Protein AF-A0A1J3GP66-F1 (afdb_monomer)

Nearest PDB structures (foldseek):
  4u06-assembly1_A  TM=9.514E-01  e=1.243E-04  Leptospira interrogans serovar Copenhageni str. Fiocruz L1-130
  4tzh-assembly2_B  TM=9.433E-01  e=1.573E-04  Leptospira interrogans
  7yjw-assembly1_A  TM=9.493E-01  e=1.876E-04  Leptospira santarosai serovar Shermani str. LT 821
  8ben-assembly4_D  TM=9.087E-01  e=1.096E-03  Mus musculus
  7ax1-assembly1_A  TM=5.808E-01  e=5.739E-04  Homo sapiens

Organism: Noccaea caerulescens (NCBI:txid107243)

Structure (mmCIF, N/CA/C/O backbone):
data_AF-A0A1J3GP66-F1
#
_entry.id   AF-A0A1J3GP66-F1
#
loop_
_atom_site.group_PDB
_atom_site.id
_atom_site.type_symbol
_atom_site.label_atom_id
_atom_site.label_alt_id
_atom_site.label_comp_id
_atom_site.label_asym_id
_atom_site.label_entity_id
_atom_site.label_seq_id
_atom_site.pdbx_PDB_ins_code
_atom_site.Cartn_x
_atom_site.Cartn_y
_atom_site.Cartn_z
_atom_site.occupancy
_atom_site.B_iso_or_equiv
_atom_site.auth_seq_id
_atom_site.auth_comp_id
_atom_site.auth_asym_id
_atom_site.auth_atom_id
_atom_site.pdbx_PDB_model_num
ATOM 1 N N . VAL A 1 1 ? -45.991 -2.136 41.720 1.00 41.88 1 VAL A N 1
ATOM 2 C CA . VAL A 1 1 ? -44.640 -2.739 41.801 1.00 41.88 1 VAL A CA 1
ATOM 3 C C . VAL A 1 1 ? -44.023 -2.660 40.414 1.00 41.88 1 VAL A C 1
ATOM 5 O O . VAL A 1 1 ? -44.450 -3.392 39.534 1.00 41.88 1 VAL A O 1
ATOM 8 N N . LEU A 1 2 ? -43.129 -1.698 40.169 1.00 42.00 2 LEU A N 1
ATOM 9 C CA . LEU A 1 2 ? -42.415 -1.599 38.890 1.00 42.00 2 LEU A CA 1
ATOM 10 C C . LEU A 1 2 ? -41.445 -2.783 38.810 1.00 42.00 2 LEU A C 1
ATOM 12 O O . LEU A 1 2 ? -40.567 -2.907 39.663 1.00 42.00 2 LEU A O 1
ATOM 16 N N . ALA A 1 3 ? -41.645 -3.678 37.842 1.00 46.91 3 ALA A N 1
ATOM 17 C CA . ALA A 1 3 ? -40.785 -4.836 37.639 1.00 46.91 3 ALA A CA 1
ATOM 18 C C . ALA A 1 3 ? -39.347 -4.361 37.380 1.00 46.91 3 ALA A C 1
ATOM 20 O O . ALA A 1 3 ? -39.063 -3.739 36.354 1.00 46.91 3 ALA A O 1
ATOM 21 N N . ARG A 1 4 ? -38.440 -4.620 38.329 1.00 57.25 4 ARG A N 1
ATOM 22 C CA . ARG A 1 4 ? -37.008 -4.425 38.103 1.00 57.25 4 ARG A CA 1
ATOM 23 C C . ARG A 1 4 ? -36.586 -5.432 37.040 1.00 57.25 4 ARG A C 1
ATOM 25 O O . ARG A 1 4 ? -36.768 -6.632 37.210 1.00 57.25 4 ARG A O 1
ATOM 32 N N . LYS A 1 5 ? -36.077 -4.940 35.912 1.00 63.72 5 LYS A N 1
ATOM 33 C CA . LYS A 1 5 ? -35.391 -5.799 34.951 1.00 63.72 5 LYS A CA 1
ATOM 34 C C . LYS A 1 5 ? -34.017 -6.100 35.532 1.00 63.72 5 LYS A C 1
ATOM 36 O O . LYS A 1 5 ? -33.146 -5.241 35.506 1.00 63.72 5 LYS A O 1
ATOM 41 N N . ASP A 1 6 ? -33.813 -7.327 35.994 1.00 77.31 6 ASP A N 1
ATOM 42 C CA . ASP A 1 6 ? -32.517 -7.793 36.517 1.00 77.31 6 ASP A CA 1
ATOM 43 C C . ASP A 1 6 ? -31.443 -7.941 35.422 1.00 77.31 6 ASP A C 1
ATOM 45 O O . ASP A 1 6 ? -30.313 -8.373 35.678 1.00 77.31 6 ASP A O 1
ATOM 49 N N . ARG A 1 7 ? -31.808 -7.603 34.177 1.00 84.38 7 ARG A N 1
ATOM 50 C CA . ARG A 1 7 ? -30.969 -7.718 32.995 1.00 84.38 7 ARG A CA 1
ATOM 51 C C . ARG A 1 7 ? -31.297 -6.646 31.953 1.00 84.38 7 ARG A C 1
ATOM 53 O O . ARG A 1 7 ? -32.462 -6.454 31.602 1.00 84.38 7 ARG A O 1
ATOM 60 N N . LEU A 1 8 ? -30.263 -6.010 31.409 1.00 87.69 8 LEU A N 1
ATOM 61 C CA . LEU A 1 8 ? -30.332 -5.094 30.265 1.00 87.69 8 LEU A CA 1
ATOM 62 C C . LEU A 1 8 ? -29.425 -5.637 29.162 1.00 87.69 8 LEU A C 1
ATOM 64 O O . LEU A 1 8 ? -28.263 -5.919 29.430 1.00 87.69 8 LEU A O 1
ATOM 68 N N . SER A 1 9 ? -29.935 -5.791 27.942 1.00 90.44 9 SER A N 1
ATOM 69 C CA . SER A 1 9 ? -29.168 -6.350 26.823 1.00 90.44 9 SER A CA 1
ATOM 70 C C . SER A 1 9 ? -29.264 -5.450 25.597 1.00 90.44 9 SER A C 1
ATOM 72 O O . SER A 1 9 ? -30.360 -5.056 25.205 1.00 90.44 9 SER A O 1
ATOM 74 N N . TYR A 1 10 ? -28.121 -5.187 24.975 1.00 90.81 10 TYR A N 1
ATOM 75 C CA . TYR A 1 10 ? -27.965 -4.454 23.725 1.00 90.81 10 TYR A CA 1
ATOM 76 C C . TYR A 1 10 ? -27.397 -5.409 22.685 1.00 90.81 10 TYR A C 1
ATOM 78 O O . TYR A 1 10 ? -26.438 -6.129 22.957 1.00 90.81 10 TYR A O 1
ATOM 86 N N . THR A 1 11 ? -28.011 -5.459 21.509 1.00 93.00 11 THR A N 1
ATOM 87 C CA . THR A 1 11 ? -27.562 -6.310 20.406 1.00 93.00 11 THR A CA 1
ATOM 88 C C . THR A 1 11 ? -27.319 -5.441 19.187 1.00 93.00 11 THR A C 1
ATOM 90 O O . THR A 1 11 ? -28.239 -4.773 18.729 1.00 93.00 11 THR A O 1
ATOM 93 N N . LEU A 1 12 ? -26.094 -5.476 18.677 1.00 92.38 12 LEU A N 1
ATOM 94 C CA . LEU A 1 12 ? -25.656 -4.767 17.488 1.00 92.38 12 LEU A CA 1
ATOM 95 C C . LEU A 1 12 ? -25.190 -5.794 16.453 1.00 92.38 12 LEU A C 1
ATOM 97 O O . LEU A 1 12 ? -24.441 -6.721 16.782 1.00 92.38 12 LEU A O 1
ATOM 101 N N . SER A 1 13 ? -25.657 -5.646 15.219 1.00 92.38 13 SER A N 1
ATOM 102 C CA . SER A 1 13 ? -25.053 -6.314 14.064 1.00 92.38 13 SER A CA 1
ATOM 103 C C . SER A 1 13 ? -23.805 -5.532 13.661 1.00 92.38 13 SER A C 1
ATOM 105 O O . SER A 1 13 ? -23.818 -4.308 13.750 1.00 92.38 13 SER A O 1
ATOM 107 N N . LEU A 1 14 ? -22.742 -6.230 13.269 1.00 92.88 14 LEU A N 1
ATOM 108 C CA . LEU A 1 14 ? -21.514 -5.616 12.766 1.00 92.88 14 LEU A CA 1
ATOM 109 C C . LEU A 1 14 ? -21.442 -5.861 11.260 1.00 92.88 14 LEU A C 1
ATOM 111 O O . LEU A 1 14 ? -21.819 -6.941 10.802 1.00 92.88 14 LEU A O 1
ATOM 115 N N . ASP A 1 15 ? -20.984 -4.862 10.511 1.00 87.25 15 ASP A N 1
ATOM 116 C CA . ASP A 1 15 ? -21.026 -4.890 9.044 1.00 87.25 15 ASP A CA 1
ATOM 117 C C . ASP A 1 15 ? -20.086 -5.947 8.448 1.00 87.25 15 ASP A C 1
ATOM 119 O O . ASP A 1 15 ? -20.366 -6.513 7.392 1.00 87.25 15 ASP A O 1
ATOM 123 N N . VAL A 1 16 ? -18.998 -6.266 9.155 1.00 91.44 16 VAL A N 1
ATOM 124 C CA . VAL A 1 16 ? -17.990 -7.241 8.734 1.00 91.44 16 VAL A CA 1
ATOM 125 C C . VAL A 1 16 ? -17.624 -8.199 9.867 1.00 91.44 16 VAL A C 1
ATOM 127 O O . VAL A 1 16 ? -17.851 -7.949 11.051 1.00 91.44 16 VAL A O 1
ATOM 130 N N . LEU A 1 17 ? -17.086 -9.364 9.502 1.00 94.75 17 LEU A N 1
ATOM 131 C CA . LEU A 1 17 ? -16.471 -10.273 10.464 1.00 94.75 17 LEU A CA 1
ATOM 132 C C . LEU A 1 17 ? -15.064 -9.757 10.770 1.00 94.75 17 LEU A C 1
ATOM 134 O O . LEU A 1 17 ? -14.178 -9.874 9.929 1.00 94.75 17 LEU A O 1
ATOM 138 N N . GLY A 1 18 ? -14.853 -9.250 11.980 1.00 93.88 18 GLY A N 1
ATOM 139 C CA . GLY A 1 18 ? -13.603 -8.578 12.328 1.00 93.88 18 GLY A CA 1
ATOM 140 C C . GLY A 1 18 ? -13.233 -8.681 13.799 1.00 93.88 18 GLY A C 1
ATOM 141 O O . GLY A 1 18 ? -13.928 -9.302 14.615 1.00 93.88 18 GLY A O 1
ATOM 142 N N . ASP A 1 19 ? -12.101 -8.070 14.125 1.00 95.50 19 ASP A N 1
ATOM 143 C CA . ASP A 1 19 ? -11.695 -7.803 15.497 1.00 95.50 19 ASP A CA 1
ATOM 144 C C . ASP A 1 19 ? -12.220 -6.415 15.880 1.00 95.50 19 ASP A C 1
ATOM 146 O O . ASP A 1 19 ? -12.166 -5.492 15.080 1.00 95.50 19 ASP A O 1
ATOM 150 N N . TYR A 1 20 ? -12.755 -6.260 17.088 1.00 96.38 20 TYR A N 1
ATOM 151 C CA . TYR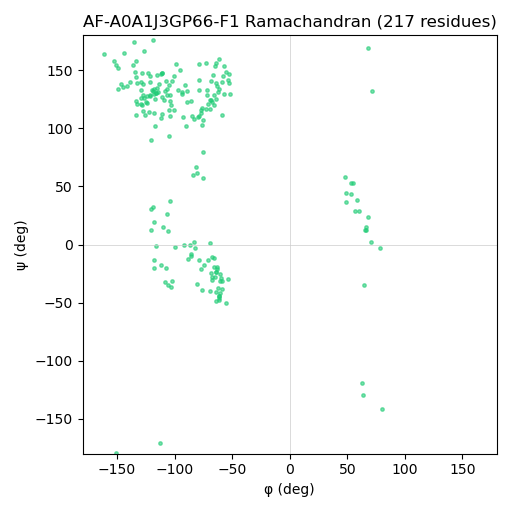 A 1 20 ? -13.424 -5.035 17.517 1.00 96.38 20 TYR A CA 1
ATOM 152 C C . TYR A 1 20 ? -12.949 -4.582 18.893 1.00 96.38 20 TYR A C 1
ATOM 154 O O . TYR A 1 20 ? -12.811 -5.394 19.816 1.00 96.38 20 TYR A O 1
ATOM 162 N N . TYR A 1 21 ? -12.754 -3.274 19.041 1.00 96.81 21 TYR A N 1
ATOM 163 C CA . TYR A 1 21 ? -12.512 -2.586 20.302 1.00 96.81 21 TYR A CA 1
ATOM 164 C C . TYR A 1 21 ? -13.790 -1.874 20.746 1.00 96.81 21 TYR A C 1
ATOM 166 O O . TYR A 1 21 ? -14.338 -1.040 20.032 1.00 96.81 21 TYR A O 1
ATOM 174 N N . ILE A 1 22 ? -14.297 -2.245 21.916 1.00 97.31 22 ILE A N 1
ATOM 175 C CA . ILE A 1 22 ? -15.585 -1.789 22.442 1.00 97.31 22 ILE A CA 1
ATOM 176 C C . ILE A 1 22 ? -15.318 -0.948 23.676 1.00 97.31 22 ILE A C 1
ATOM 178 O O . ILE A 1 22 ? -14.619 -1.422 24.570 1.00 97.31 22 ILE A O 1
ATOM 182 N N . ILE A 1 23 ? -15.918 0.236 23.763 1.00 97.75 23 ILE A N 1
ATOM 183 C CA . ILE A 1 23 ? -15.809 1.131 24.916 1.00 97.75 23 ILE A CA 1
ATOM 184 C C . ILE A 1 23 ? -17.208 1.457 25.433 1.00 97.75 23 ILE A C 1
ATOM 186 O O . ILE A 1 23 ? -18.085 1.880 24.683 1.00 97.75 23 ILE A O 1
ATOM 190 N N . LEU A 1 24 ? -17.417 1.250 26.728 1.00 96.62 24 LEU A N 1
ATOM 191 C CA . LEU A 1 24 ? -18.625 1.613 27.456 1.00 96.62 24 LEU A CA 1
ATOM 192 C C . LEU A 1 24 ? -18.300 2.747 28.418 1.00 96.62 24 LEU A C 1
ATOM 194 O O . LEU A 1 24 ? -17.403 2.607 29.250 1.00 96.62 24 LEU A O 1
ATOM 198 N N . TYR A 1 25 ? -19.064 3.828 28.332 1.00 95.88 25 TYR A N 1
ATOM 199 C CA . TYR A 1 25 ? -18.901 5.007 29.171 1.00 95.88 25 TYR A CA 1
ATOM 200 C C . TYR A 1 25 ? -20.014 5.068 30.210 1.00 95.88 25 TYR A C 1
ATOM 202 O O . TYR A 1 25 ? -21.194 4.910 29.881 1.00 95.88 25 TYR A O 1
ATOM 210 N N . PHE A 1 26 ? -19.638 5.340 31.454 1.00 93.94 26 PHE A N 1
ATOM 211 C CA . PHE A 1 26 ? -20.549 5.483 32.580 1.00 93.94 26 PHE A CA 1
ATOM 212 C C . PHE A 1 26 ? -20.252 6.784 33.319 1.00 93.94 26 PHE A C 1
ATOM 214 O O . PHE A 1 26 ? -19.095 7.139 33.532 1.00 93.94 26 PHE A O 1
ATOM 221 N N . ALA A 1 27 ? -21.298 7.481 33.744 1.00 89.94 27 ALA A N 1
ATOM 222 C CA . ALA A 1 27 ? -21.198 8.636 34.620 1.00 89.94 27 ALA A CA 1
ATOM 223 C C . ALA A 1 27 ? -22.100 8.432 35.839 1.00 89.94 27 ALA A C 1
ATOM 225 O O . ALA A 1 27 ? -23.303 8.185 35.714 1.00 89.94 27 ALA A O 1
ATOM 226 N N . GLY A 1 28 ? -21.528 8.560 37.032 1.00 83.62 28 GLY A N 1
ATOM 227 C CA . GLY A 1 28 ? -22.225 8.456 38.307 1.00 83.62 28 GLY A CA 1
ATOM 228 C C . GLY A 1 28 ? -23.052 9.691 38.637 1.00 83.62 28 GLY A C 1
ATOM 229 O O . GLY A 1 28 ? -22.853 10.313 39.671 1.00 83.62 28 GLY A O 1
ATOM 230 N N . ILE A 1 29 ? -23.985 10.070 37.769 1.00 78.06 29 ILE A N 1
ATOM 231 C CA . ILE A 1 29 ? -24.845 11.249 37.974 1.00 78.06 29 ILE A CA 1
ATOM 232 C C . ILE A 1 29 ? -26.051 10.971 38.883 1.00 78.06 29 ILE A C 1
ATOM 234 O O . ILE A 1 29 ? -26.840 11.867 39.174 1.00 78.06 29 ILE A O 1
ATOM 238 N N . LEU A 1 30 ? -26.217 9.721 39.318 1.00 73.25 30 LEU A N 1
ATOM 239 C CA . LEU A 1 30 ? -27.288 9.294 40.210 1.00 73.25 30 LEU A CA 1
ATOM 240 C C . LEU A 1 30 ? -26.811 9.291 41.664 1.00 73.25 30 LEU A C 1
ATOM 242 O O . LEU A 1 30 ? -25.657 8.998 41.961 1.00 73.25 30 LEU A O 1
ATOM 246 N N . SER A 1 31 ? -27.739 9.538 42.587 1.00 78.62 31 SER A N 1
ATOM 247 C CA . SER A 1 31 ? -27.498 9.470 44.036 1.00 78.62 31 SER A CA 1
ATOM 248 C C . SER A 1 31 ? -27.223 8.054 44.559 1.00 78.62 31 SER A C 1
ATOM 250 O O . SER A 1 31 ? -26.835 7.884 45.712 1.00 78.62 31 SER A O 1
ATOM 252 N N . LEU A 1 32 ? -27.443 7.034 43.729 1.00 84.19 32 LEU A N 1
ATOM 253 C CA . LEU A 1 32 ? -27.223 5.627 44.040 1.00 84.19 32 LEU A CA 1
ATOM 254 C C . LEU A 1 32 ? -26.195 5.071 43.064 1.00 84.19 32 LEU A C 1
ATOM 256 O O . LEU A 1 32 ? -26.365 5.257 41.863 1.00 84.19 32 LEU A O 1
ATOM 260 N N . SER A 1 33 ? -25.195 4.351 43.572 1.00 86.50 33 SER A N 1
ATOM 261 C CA . SER A 1 33 ? -24.147 3.721 42.763 1.00 86.50 33 SER A CA 1
ATOM 262 C C . SER A 1 33 ? -24.655 2.425 42.111 1.00 86.50 33 SER A C 1
ATOM 264 O O . SER A 1 33 ? -24.885 1.442 42.829 1.00 86.50 33 SER A O 1
ATOM 266 N N . PRO A 1 34 ? -24.841 2.380 40.777 1.00 90.44 34 PRO A N 1
ATOM 267 C CA . PRO A 1 34 ? -25.163 1.153 40.057 1.00 90.44 34 PRO A CA 1
ATOM 268 C C . PRO A 1 34 ? -24.048 0.128 40.208 1.00 90.44 34 PRO A C 1
ATOM 270 O O . PRO A 1 34 ? -22.884 0.462 40.009 1.00 90.44 34 PRO A O 1
ATOM 273 N N . CYS A 1 35 ? -24.408 -1.118 40.508 1.00 91.94 35 CYS A N 1
ATOM 274 C CA . CYS A 1 35 ? -23.487 -2.247 40.563 1.00 91.94 35 CYS A CA 1
ATOM 275 C C . CYS A 1 35 ? -24.010 -3.399 39.695 1.00 91.94 35 CYS A C 1
ATOM 277 O O . CYS A 1 35 ? -25.182 -3.764 39.789 1.00 91.94 35 CYS A O 1
ATOM 279 N N . PHE A 1 36 ? -23.182 -3.932 38.799 1.00 94.00 36 PHE A N 1
ATOM 280 C CA . PHE A 1 36 ? -23.606 -4.904 37.791 1.00 94.00 36 PHE A CA 1
ATOM 281 C C . PHE A 1 36 ? -22.424 -5.680 37.196 1.00 94.00 36 PHE A C 1
ATOM 283 O O . PHE A 1 36 ? -21.265 -5.292 37.283 1.00 94.00 36 PHE A O 1
ATOM 290 N N . SER A 1 37 ? -22.731 -6.788 36.533 1.00 95.06 37 SER A N 1
ATOM 291 C CA . SER A 1 37 ? -21.790 -7.556 35.712 1.00 95.06 37 SER A CA 1
ATOM 292 C C . SER A 1 37 ? -21.991 -7.245 34.232 1.00 95.06 37 SER A C 1
ATOM 294 O O . SER A 1 37 ? -23.123 -7.043 33.794 1.00 95.06 37 SER A O 1
ATOM 296 N N . VAL A 1 38 ? -20.907 -7.239 33.457 1.00 96.44 38 VAL A N 1
ATOM 297 C CA . VAL A 1 38 ? -20.919 -7.053 32.002 1.00 96.44 38 VAL A CA 1
ATOM 298 C C . VAL A 1 38 ? -20.566 -8.371 31.332 1.00 96.44 38 VAL A C 1
ATOM 300 O O . VAL A 1 38 ? -19.515 -8.963 31.580 1.00 96.44 38 VAL A O 1
ATOM 303 N N . THR A 1 39 ? -21.448 -8.822 30.453 1.00 96.38 39 THR A N 1
ATOM 304 C CA . THR A 1 39 ? -21.275 -10.009 29.618 1.00 96.38 39 THR A CA 1
ATOM 305 C C . THR A 1 39 ? -21.244 -9.576 28.160 1.00 96.38 39 THR A C 1
ATOM 307 O O . THR A 1 39 ? -22.138 -8.859 27.722 1.00 96.38 39 THR A O 1
ATOM 310 N N . ILE A 1 40 ? -20.249 -10.028 27.398 1.00 96.38 40 ILE A N 1
ATOM 311 C CA . ILE A 1 40 ? -20.154 -9.797 25.952 1.00 96.38 40 ILE A CA 1
ATOM 312 C C . ILE A 1 40 ? -20.219 -11.143 25.238 1.00 96.38 40 ILE A C 1
ATOM 314 O O . ILE A 1 40 ? -19.439 -12.046 25.545 1.00 96.38 40 ILE A O 1
ATOM 318 N N . ASN A 1 41 ? -21.160 -11.287 24.303 1.00 95.25 41 ASN A N 1
ATOM 319 C CA . ASN A 1 41 ? -21.406 -12.512 23.534 1.00 95.25 41 ASN A CA 1
ATOM 320 C C . ASN A 1 41 ? -21.507 -13.763 24.429 1.00 95.25 41 ASN A C 1
ATOM 322 O O . ASN A 1 41 ? -20.907 -14.800 24.161 1.00 95.25 41 ASN A O 1
ATOM 326 N N . GLY A 1 42 ? -22.243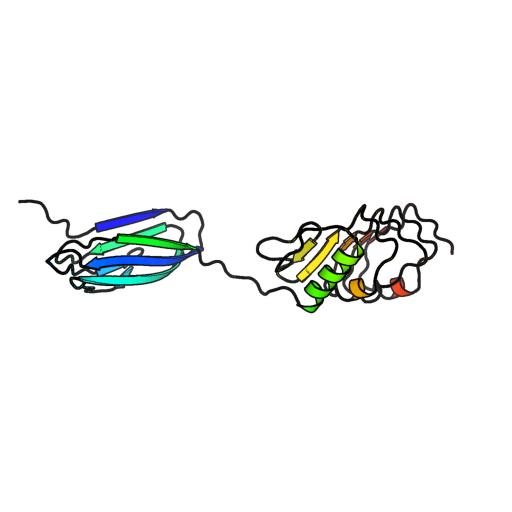 -13.636 25.539 1.00 92.50 42 GLY A N 1
ATOM 327 C CA . GLY A 1 42 ? -22.473 -14.719 26.503 1.00 92.50 42 GLY A CA 1
ATOM 328 C C . GLY A 1 42 ? -21.315 -14.997 27.469 1.00 92.50 42 GLY A C 1
ATOM 329 O O . GLY A 1 42 ? -21.476 -15.816 28.369 1.00 92.50 42 GLY A O 1
ATOM 330 N N . LYS A 1 43 ? -20.172 -14.310 27.340 1.00 94.69 43 LYS A N 1
ATOM 331 C CA . LYS A 1 43 ? -19.018 -14.458 28.241 1.00 94.69 43 LYS A CA 1
ATOM 332 C C . LYS A 1 43 ? -18.926 -13.285 29.206 1.00 94.69 43 LYS A C 1
ATOM 334 O O . LYS A 1 43 ? -18.933 -12.134 28.773 1.00 94.69 43 LYS A O 1
ATOM 339 N N . VAL A 1 44 ? -18.811 -13.568 30.502 1.00 95.12 44 VAL A N 1
ATOM 340 C CA . VAL A 1 44 ? -18.587 -12.531 31.519 1.00 95.12 44 VAL A CA 1
ATOM 341 C C . VAL A 1 44 ? -17.232 -11.878 31.256 1.00 95.12 44 VAL A C 1
ATOM 343 O O . VAL A 1 44 ? -16.220 -12.567 31.143 1.00 95.12 44 VAL A O 1
ATOM 346 N N . LYS A 1 45 ? -17.227 -10.554 31.115 1.00 96.31 45 LYS A N 1
ATOM 347 C CA . LYS A 1 45 ? -16.020 -9.746 30.903 1.00 96.31 45 LYS A CA 1
ATOM 348 C C . LYS A 1 45 ? -15.661 -8.921 32.125 1.00 96.31 45 LYS A C 1
ATOM 350 O O . LYS A 1 45 ? -14.485 -8.715 32.380 1.00 96.31 45 LYS A O 1
ATOM 355 N N . GLN A 1 46 ? -16.669 -8.497 32.880 1.00 95.75 46 GLN A N 1
ATOM 356 C CA . GLN A 1 46 ? -16.498 -7.769 34.125 1.00 95.75 46 GLN A CA 1
ATOM 357 C C . GLN A 1 46 ? -17.547 -8.244 35.131 1.00 95.75 46 GLN A C 1
ATOM 359 O O . GLN A 1 46 ? -18.721 -8.394 34.786 1.00 95.75 46 GLN A O 1
ATOM 364 N N . SER A 1 47 ? -17.130 -8.458 36.375 1.00 94.69 47 SER A N 1
ATOM 365 C CA . SER A 1 47 ? -18.020 -8.815 37.485 1.00 94.69 47 SER A CA 1
ATOM 366 C C . SER A 1 47 ? -18.084 -7.666 38.486 1.00 94.69 47 SER A C 1
ATOM 368 O O . SER A 1 47 ? -17.094 -6.956 38.647 1.00 94.69 47 SER A O 1
ATOM 370 N N . ASP A 1 48 ? -19.246 -7.495 39.123 1.00 91.88 48 ASP A N 1
ATOM 371 C CA . ASP A 1 48 ? -19.470 -6.600 40.270 1.00 91.88 48 ASP A CA 1
ATOM 372 C C . ASP A 1 48 ? -18.928 -5.167 40.088 1.00 91.88 48 ASP A C 1
ATOM 374 O O . ASP A 1 48 ? -18.439 -4.524 41.017 1.00 91.88 48 ASP A O 1
ATOM 378 N N . TYR A 1 49 ? -19.024 -4.649 38.863 1.00 94.56 49 TYR A N 1
ATOM 379 C CA . TYR A 1 49 ? -18.590 -3.305 38.519 1.00 94.56 49 TYR A CA 1
ATOM 380 C C . TYR A 1 49 ? -19.532 -2.278 39.116 1.00 94.56 49 TYR A C 1
ATOM 382 O O . TYR A 1 49 ? -20.741 -2.369 38.913 1.00 94.56 49 TYR A O 1
ATOM 390 N N . THR A 1 50 ? -18.972 -1.302 39.824 1.00 93.44 50 THR A N 1
ATOM 391 C CA . THR A 1 50 ? -19.732 -0.248 40.490 1.00 93.44 50 THR A CA 1
ATOM 392 C C . THR A 1 50 ? -19.359 1.101 39.900 1.00 93.44 50 THR A C 1
ATOM 394 O O . THR A 1 50 ? -18.179 1.426 39.808 1.00 93.44 50 THR A O 1
ATOM 397 N N . VAL A 1 51 ? -20.361 1.889 39.517 1.00 92.12 51 VAL A N 1
ATOM 398 C CA . VAL A 1 51 ? -20.161 3.268 39.060 1.00 92.12 51 VAL A CA 1
ATOM 399 C C . VAL A 1 51 ? -20.321 4.188 40.266 1.00 92.12 51 VAL A C 1
ATOM 401 O O . VAL A 1 51 ? -21.421 4.315 40.809 1.00 92.12 51 VAL A O 1
ATOM 404 N N . THR A 1 52 ? -19.220 4.788 40.717 1.00 89.00 52 THR A N 1
ATOM 405 C CA . THR A 1 52 ? -19.200 5.722 41.850 1.00 89.00 52 THR A CA 1
ATOM 406 C C . THR A 1 52 ? -19.925 7.015 41.496 1.00 89.00 52 THR A C 1
ATOM 408 O O . THR A 1 52 ? -19.787 7.526 40.386 1.00 89.00 52 THR A O 1
ATOM 411 N N . SER A 1 53 ? -20.676 7.575 42.445 1.00 84.81 53 SER A N 1
ATOM 412 C CA . SER A 1 53 ? -21.298 8.892 42.291 1.00 84.81 53 SER A CA 1
ATOM 413 C C . SER A 1 53 ? -20.253 9.979 42.029 1.00 84.81 53 SER A C 1
ATOM 415 O O . SER A 1 53 ? -19.216 9.999 42.687 1.00 84.81 53 SER A O 1
ATOM 417 N N . SER A 1 54 ? -20.569 10.913 41.135 1.00 85.06 54 SER A N 1
ATOM 418 C CA . SER A 1 54 ? -19.712 12.030 40.719 1.00 85.06 54 SER A CA 1
ATOM 419 C C . SER A 1 54 ? -18.428 11.632 39.981 1.00 85.06 54 SER A C 1
ATOM 421 O O . SER A 1 54 ? -17.573 12.486 39.763 1.00 85.06 54 SER A O 1
ATOM 423 N N . GLU A 1 55 ? -18.299 10.375 39.549 1.00 88.62 55 GLU A N 1
ATOM 424 C CA . GLU A 1 55 ? -17.183 9.908 38.722 1.00 88.62 55 GLU A CA 1
ATOM 425 C C . GLU A 1 55 ? -17.646 9.559 37.305 1.00 88.62 55 GLU A C 1
ATOM 427 O O . GLU A 1 55 ? -18.767 9.090 37.090 1.00 88.62 55 GLU A O 1
ATOM 432 N N . ALA A 1 56 ? -16.759 9.770 36.335 1.00 91.38 56 ALA A N 1
ATOM 433 C CA . ALA A 1 56 ? -16.895 9.240 34.987 1.00 91.38 56 ALA A CA 1
ATOM 434 C C . ALA A 1 56 ? -15.888 8.104 34.812 1.00 91.38 56 ALA A C 1
ATOM 436 O O . ALA A 1 56 ? -14.703 8.258 35.107 1.00 91.38 56 ALA A O 1
ATOM 437 N N . THR A 1 57 ? -16.363 6.958 34.349 1.00 93.44 57 THR A N 1
ATOM 438 C CA . THR A 1 57 ? -15.572 5.738 34.235 1.00 93.44 57 THR A CA 1
ATOM 439 C C . THR A 1 57 ? -15.836 5.055 32.903 1.00 93.44 57 THR A C 1
ATOM 441 O O . THR A 1 57 ? -16.885 5.227 32.275 1.00 93.44 57 THR A O 1
ATOM 444 N N . THR A 1 58 ? -14.858 4.278 32.449 1.00 95.19 58 THR A N 1
ATOM 445 C CA . THR A 1 58 ? -14.946 3.538 31.193 1.00 95.19 58 THR A CA 1
ATOM 446 C C . THR A 1 58 ? -14.607 2.072 31.403 1.00 95.19 58 THR A C 1
ATOM 448 O O . THR A 1 58 ? -13.794 1.707 32.254 1.00 95.19 58 THR A O 1
ATOM 451 N N . LEU A 1 59 ? -15.247 1.217 30.614 1.00 96.69 59 LEU A N 1
ATOM 452 C CA . LEU A 1 59 ? -14.869 -0.180 30.450 1.00 96.69 59 LEU A CA 1
ATOM 453 C C . LEU A 1 59 ? -14.574 -0.422 28.980 1.00 96.69 59 LEU A C 1
ATOM 455 O O . LEU A 1 59 ? -15.409 -0.117 28.132 1.00 96.69 59 LEU A O 1
ATOM 459 N N . TYR A 1 60 ? -13.417 -1.002 28.687 1.00 96.94 60 TYR A N 1
ATOM 460 C CA . TYR A 1 60 ? -13.025 -1.327 27.324 1.00 96.94 60 TYR A CA 1
ATOM 461 C C . TYR A 1 60 ? -12.746 -2.818 27.158 1.00 96.94 60 TYR A C 1
ATOM 463 O O . TYR A 1 60 ? -12.238 -3.486 28.060 1.00 96.94 60 TYR A O 1
ATOM 471 N N . PHE A 1 61 ? -13.088 -3.355 25.989 1.00 96.56 61 PHE A N 1
ATOM 472 C CA . PHE A 1 61 ? -12.962 -4.775 25.688 1.00 96.56 61 PHE A CA 1
ATOM 473 C C . PHE A 1 61 ? -12.584 -5.002 24.229 1.00 96.56 61 PHE A C 1
ATOM 475 O O . PHE A 1 61 ? -13.234 -4.480 23.329 1.00 96.56 61 PHE A O 1
ATOM 482 N N . THR A 1 62 ? -11.628 -5.896 23.989 1.00 96.50 62 THR A N 1
ATOM 483 C CA . THR A 1 62 ? -11.350 -6.415 22.644 1.00 96.50 62 THR A CA 1
ATOM 484 C C . THR A 1 62 ? -12.116 -7.719 22.417 1.00 96.50 62 THR A C 1
ATOM 486 O O . THR A 1 62 ? -12.057 -8.638 23.246 1.00 96.50 62 THR A O 1
ATOM 489 N N . GLN A 1 63 ? -12.849 -7.827 21.309 1.00 95.56 63 GLN A N 1
ATOM 490 C CA . GLN A 1 63 ? -13.409 -9.087 20.810 1.00 95.56 63 GLN A CA 1
ATOM 491 C C . GLN A 1 63 ? -12.781 -9.437 19.473 1.00 95.56 63 GLN A C 1
ATOM 493 O O . GLN A 1 63 ? -12.678 -8.586 18.604 1.00 95.56 63 GLN A O 1
ATOM 498 N N . LYS A 1 64 ? -12.388 -10.698 19.310 1.00 94.75 64 LYS A N 1
ATOM 499 C CA . LYS A 1 64 ? -11.796 -11.179 18.064 1.00 94.75 64 LYS A CA 1
ATOM 500 C C . LYS A 1 64 ? -12.807 -11.965 17.251 1.00 94.75 64 LYS A C 1
ATOM 502 O O . LYS A 1 64 ? -13.545 -12.762 17.838 1.00 94.75 64 LYS A O 1
ATOM 507 N N . ARG A 1 65 ? -12.782 -11.789 15.931 1.00 94.94 65 ARG A N 1
ATOM 508 C CA . ARG A 1 65 ? -13.592 -12.523 14.948 1.00 94.94 65 ARG A CA 1
ATOM 509 C C . ARG A 1 65 ? -15.072 -12.599 15.324 1.00 94.94 65 ARG A C 1
ATOM 511 O O . ARG A 1 65 ? -15.630 -13.688 15.469 1.00 94.94 65 ARG A O 1
ATOM 518 N N . ILE A 1 66 ? -15.708 -11.445 15.499 1.00 95.62 66 ILE A N 1
ATOM 519 C CA . ILE A 1 66 ? -17.152 -11.348 15.742 1.00 95.62 66 ILE A CA 1
ATOM 520 C C . ILE A 1 66 ? -17.843 -10.622 14.584 1.00 95.62 66 ILE A C 1
ATOM 522 O O . ILE A 1 66 ? -17.275 -9.715 13.996 1.00 95.62 66 ILE A O 1
ATOM 526 N N . SER A 1 67 ? -19.073 -11.025 14.268 1.00 94.88 67 SER A N 1
ATOM 527 C CA . SER A 1 67 ? -19.976 -10.338 13.321 1.00 94.88 67 SER A CA 1
ATOM 528 C C . SER A 1 67 ? -21.243 -9.806 14.005 1.00 94.88 67 SER A C 1
ATOM 530 O O . SER A 1 67 ? -22.125 -9.205 13.397 1.00 94.88 67 SER A O 1
ATOM 532 N N . LYS A 1 68 ? -21.361 -10.061 15.310 1.00 95.88 68 LYS A N 1
ATOM 533 C CA . LYS A 1 68 ? -22.469 -9.626 16.150 1.00 95.88 68 LYS A CA 1
ATOM 534 C C . LYS A 1 68 ? -21.949 -9.332 17.544 1.00 95.88 68 LYS A C 1
ATOM 536 O O . LYS A 1 68 ? -21.155 -10.099 18.099 1.00 95.88 68 LYS A O 1
ATOM 541 N N . LEU A 1 69 ? -22.438 -8.245 18.119 1.00 96.62 69 LEU A N 1
ATOM 542 C CA . LEU A 1 69 ? -22.092 -7.795 19.453 1.00 96.62 69 LEU A CA 1
ATOM 543 C C . LEU A 1 69 ? -23.339 -7.798 20.338 1.00 96.62 69 LEU A C 1
ATOM 545 O O . LEU A 1 69 ? -24.269 -7.026 20.135 1.00 96.62 69 LEU A O 1
ATOM 549 N N . ASN A 1 70 ? -23.363 -8.677 21.335 1.00 96.62 70 ASN A N 1
ATOM 550 C CA . ASN A 1 70 ? -24.370 -8.702 22.389 1.00 96.62 70 ASN A CA 1
ATOM 551 C C . ASN A 1 70 ? -23.719 -8.303 23.713 1.00 96.62 70 ASN A C 1
ATOM 553 O O . ASN A 1 70 ? -22.909 -9.058 24.252 1.00 96.62 70 ASN A O 1
ATOM 557 N N . ILE A 1 71 ? -24.093 -7.138 24.233 1.00 96.06 71 ILE A N 1
ATOM 558 C CA . ILE A 1 71 ? -23.669 -6.635 25.539 1.00 96.06 71 ILE A CA 1
ATOM 559 C C . ILE A 1 71 ? -24.830 -6.817 26.502 1.00 96.06 71 ILE A C 1
ATOM 561 O O . ILE A 1 71 ? -25.924 -6.312 26.270 1.00 96.06 71 ILE A O 1
ATOM 565 N N . THR A 1 72 ? -24.602 -7.528 27.598 1.00 95.06 72 THR A N 1
ATOM 566 C CA . THR A 1 72 ? -25.607 -7.762 28.629 1.00 95.06 72 THR A CA 1
ATOM 567 C C . THR A 1 72 ? -25.089 -7.319 29.989 1.00 95.06 72 THR A C 1
ATOM 569 O O . THR A 1 72 ? -24.078 -7.827 30.472 1.00 95.06 72 THR A O 1
ATOM 572 N N . PHE A 1 73 ? -25.826 -6.413 30.623 1.00 94.31 73 PHE A N 1
ATOM 573 C CA . PHE A 1 73 ? -25.683 -6.049 32.024 1.00 94.31 73 PHE A CA 1
ATOM 574 C C . PHE A 1 73 ? -26.575 -6.965 32.861 1.00 94.31 73 PHE A C 1
ATOM 576 O O . PHE A 1 73 ? -27.780 -7.043 32.619 1.00 94.31 73 PHE A O 1
ATOM 583 N N . GLY A 1 74 ? -25.994 -7.686 33.815 1.00 92.00 74 GLY A N 1
ATOM 584 C CA . GLY A 1 74 ? -26.704 -8.624 34.694 1.00 92.00 74 GLY A CA 1
ATOM 585 C C . GLY A 1 74 ? -26.278 -8.477 36.150 1.00 92.00 74 GLY A C 1
ATOM 586 O O . GLY A 1 74 ? -25.341 -7.738 36.441 1.00 92.00 74 GLY A O 1
ATOM 587 N N . LYS A 1 75 ? -26.937 -9.193 37.072 1.00 90.00 75 LYS A N 1
ATOM 588 C CA . LYS A 1 75 ? -26.712 -9.057 38.530 1.00 90.00 75 LYS A CA 1
ATOM 589 C C . LYS A 1 75 ? -26.838 -7.596 38.995 1.00 90.00 75 LYS A C 1
ATOM 591 O O . LYS A 1 75 ? -26.000 -7.087 39.730 1.00 90.00 75 LYS A O 1
ATOM 596 N N . ILE A 1 76 ? -27.863 -6.909 38.495 1.00 89.00 76 ILE A N 1
ATOM 597 C CA . ILE A 1 76 ? -28.010 -5.462 38.638 1.00 89.00 76 ILE A CA 1
ATOM 598 C C . ILE A 1 76 ? -28.500 -5.101 40.050 1.00 89.00 76 ILE A C 1
ATOM 600 O O . ILE A 1 76 ? -29.636 -5.385 40.427 1.00 89.00 76 ILE A O 1
ATOM 604 N N . LYS A 1 77 ? -27.665 -4.389 40.807 1.00 87.19 77 LYS A N 1
ATOM 605 C CA . LYS A 1 77 ? -28.011 -3.646 42.020 1.00 87.19 77 LYS A CA 1
ATOM 606 C C . LYS A 1 77 ? -28.028 -2.158 41.647 1.00 87.19 77 LYS A C 1
ATOM 608 O O . LYS A 1 77 ? -26.999 -1.497 41.666 1.00 87.19 77 LYS A O 1
ATOM 613 N N . PHE A 1 78 ? -29.219 -1.673 41.289 1.00 85.88 78 PHE A N 1
ATOM 614 C CA . PHE A 1 78 ? -29.507 -0.392 40.611 1.00 85.88 78 PHE A CA 1
ATOM 615 C C . PHE A 1 78 ? -29.078 -0.353 39.141 1.00 85.88 78 PHE A C 1
ATOM 617 O O . PHE A 1 78 ? -27.975 -0.757 38.786 1.00 85.88 78 PHE A O 1
ATOM 624 N N . ASN A 1 79 ? -29.984 0.117 38.280 1.00 84.81 79 ASN A N 1
ATOM 625 C CA . ASN A 1 79 ? -29.787 0.077 36.834 1.00 84.81 79 ASN A CA 1
ATOM 626 C C . ASN A 1 79 ? -28.618 0.977 36.415 1.00 84.81 79 ASN A C 1
ATOM 628 O O . ASN A 1 79 ? -28.628 2.160 36.766 1.00 84.81 79 ASN A O 1
ATOM 632 N N . PRO A 1 80 ? -27.655 0.459 35.635 1.00 86.69 80 PRO A N 1
ATOM 633 C CA . PRO A 1 80 ? -26.637 1.305 35.040 1.00 86.69 80 PRO A CA 1
ATOM 634 C C . PRO A 1 80 ? -27.224 2.251 34.001 1.00 86.69 80 PRO A C 1
ATOM 636 O O . PRO A 1 80 ? -28.128 1.881 33.249 1.00 86.69 80 PRO A O 1
ATOM 639 N N . GLN A 1 81 ? -26.643 3.445 33.919 1.00 87.62 81 GLN A N 1
ATOM 640 C CA . GLN A 1 81 ? -26.790 4.326 32.768 1.00 87.62 81 GLN A CA 1
ATOM 641 C C . GLN A 1 81 ? -25.537 4.196 31.910 1.00 87.62 81 GLN A C 1
ATOM 643 O O . GLN A 1 81 ? -24.442 4.508 32.366 1.00 87.62 81 GLN A O 1
ATOM 648 N N . VAL A 1 82 ? -25.704 3.686 30.691 1.00 90.38 82 VAL A N 1
ATOM 649 C CA . VAL A 1 82 ? -24.647 3.707 29.678 1.00 90.38 82 VAL A CA 1
ATOM 650 C C . VAL A 1 82 ? -24.736 5.063 28.994 1.00 90.38 82 VAL A C 1
ATOM 652 O O . VAL A 1 82 ? -25.718 5.338 28.309 1.00 90.38 82 VAL A O 1
ATOM 655 N N . ASN A 1 83 ? -23.746 5.918 29.219 1.00 91.56 83 ASN A N 1
ATOM 656 C CA . ASN A 1 83 ? -23.715 7.274 28.677 1.00 91.56 83 ASN A CA 1
ATOM 657 C C . ASN A 1 83 ? -23.338 7.276 27.196 1.00 91.56 83 ASN A C 1
ATOM 659 O O . ASN A 1 83 ? -23.909 8.035 26.420 1.00 91.56 83 ASN A O 1
ATOM 663 N N . ALA A 1 84 ? -22.400 6.411 26.813 1.00 94.06 84 ALA A N 1
ATOM 664 C CA . ALA A 1 84 ? -22.004 6.192 25.432 1.00 94.06 84 ALA A CA 1
ATOM 665 C C . ALA A 1 84 ? -21.498 4.757 25.241 1.00 94.06 84 ALA A C 1
ATOM 667 O O . ALA A 1 84 ? -21.036 4.103 26.183 1.00 94.06 84 ALA A O 1
ATOM 668 N N . LEU A 1 85 ? -21.603 4.281 24.004 1.00 94.88 85 LEU A N 1
ATOM 669 C CA . LEU A 1 85 ? -21.045 3.022 23.530 1.00 94.88 85 LEU A CA 1
ATOM 670 C C . LEU A 1 85 ? -20.331 3.316 22.214 1.00 94.88 85 LEU A C 1
ATOM 672 O O . LEU A 1 85 ? -20.969 3.753 21.260 1.00 94.88 85 LEU A O 1
ATOM 676 N N . GLU A 1 86 ? -19.035 3.039 22.168 1.00 96.69 86 GLU A N 1
ATOM 677 C CA . GLU A 1 86 ? -18.229 3.119 20.952 1.00 96.69 86 GLU A CA 1
ATOM 678 C C . GLU A 1 86 ? -17.762 1.717 20.562 1.00 96.69 86 GLU A C 1
ATOM 680 O O . GLU A 1 86 ? -17.390 0.908 21.417 1.00 96.69 86 GLU A O 1
ATOM 685 N N . VAL A 1 87 ? -17.818 1.414 19.267 1.00 95.81 87 VAL A N 1
ATOM 686 C CA . VAL A 1 87 ? -17.401 0.127 18.707 1.00 95.81 87 VAL A CA 1
ATOM 687 C C . VAL A 1 87 ? -16.541 0.417 17.487 1.00 95.81 87 VAL A C 1
ATOM 689 O O . VAL A 1 87 ? -17.042 0.910 16.482 1.00 95.81 87 VAL A O 1
ATOM 692 N N . TYR A 1 88 ? -15.254 0.110 17.592 1.00 94.56 88 TYR A N 1
ATOM 693 C CA . TYR A 1 88 ? -14.271 0.312 16.535 1.00 94.56 88 TYR A CA 1
ATOM 694 C C . TYR A 1 88 ? -13.860 -1.031 15.955 1.00 94.56 88 TYR A C 1
ATOM 696 O O . TYR A 1 88 ? -13.541 -1.951 16.708 1.00 94.56 88 TYR A O 1
ATOM 704 N N . GLU A 1 89 ? -13.844 -1.148 14.633 1.00 94.06 89 GLU A N 1
ATOM 705 C CA . GLU A 1 89 ? -13.162 -2.254 13.968 1.00 94.06 89 GLU A CA 1
ATOM 706 C C . GLU A 1 89 ? -11.644 -2.058 14.079 1.00 94.06 89 GLU A C 1
ATOM 708 O O . GLU A 1 89 ? -11.121 -0.970 13.847 1.00 94.06 89 GLU A O 1
ATOM 713 N N . ILE A 1 90 ? -10.932 -3.113 14.463 1.00 90.44 90 ILE A N 1
ATOM 714 C CA . ILE A 1 90 ? -9.475 -3.145 14.513 1.00 90.44 90 ILE A CA 1
ATOM 715 C C . ILE A 1 90 ? -8.982 -3.629 13.154 1.00 90.44 90 ILE A C 1
ATOM 717 O O . ILE A 1 90 ? -8.978 -4.830 12.872 1.00 90.44 90 ILE A O 1
ATOM 721 N N . LEU A 1 91 ? -8.530 -2.686 12.334 1.00 85.12 91 LEU A N 1
ATOM 722 C CA . LEU A 1 91 ? -7.856 -2.983 11.078 1.00 85.12 91 LEU A CA 1
ATOM 723 C C . LEU A 1 91 ? -6.399 -3.364 11.356 1.00 85.12 91 LEU A C 1
ATOM 725 O O . LEU A 1 91 ? -5.698 -2.693 12.115 1.00 85.12 91 LEU A O 1
ATOM 729 N N . GLN A 1 92 ? -5.938 -4.458 10.749 1.00 73.94 92 GLN A N 1
ATOM 730 C CA . GLN A 1 92 ? -4.510 -4.766 10.716 1.00 73.94 92 GLN A CA 1
ATOM 731 C C . GLN A 1 92 ? -3.856 -3.796 9.736 1.00 73.94 92 GLN A C 1
ATOM 733 O O . GLN A 1 92 ? -4.190 -3.812 8.553 1.00 73.94 92 GLN A O 1
ATOM 738 N N . ILE A 1 93 ? -2.955 -2.950 10.232 1.00 67.44 93 ILE A N 1
ATOM 739 C CA . ILE A 1 93 ? -2.176 -2.059 9.374 1.00 67.44 93 ILE A CA 1
ATOM 740 C C . ILE A 1 93 ? -1.097 -2.929 8.713 1.00 67.44 93 ILE A C 1
ATOM 742 O O . ILE A 1 93 ? -0.312 -3.549 9.441 1.00 67.44 93 ILE A O 1
ATOM 746 N N . PRO A 1 94 ? -1.085 -3.066 7.375 1.00 68.50 94 PRO A N 1
ATOM 747 C CA . PRO A 1 94 ? -0.001 -3.759 6.692 1.00 68.50 94 PRO A CA 1
ATOM 748 C C . PRO A 1 94 ? 1.331 -3.032 6.953 1.00 68.50 94 PRO A C 1
ATOM 750 O O . PRO A 1 94 ? 1.326 -1.866 7.345 1.00 68.50 94 PRO A O 1
ATOM 753 N N . PRO A 1 95 ? 2.482 -3.704 6.779 1.00 78.69 95 PRO A N 1
ATOM 754 C CA . PRO A 1 95 ? 3.768 -3.014 6.812 1.00 78.69 95 PRO A CA 1
ATOM 755 C C . PRO A 1 95 ? 3.769 -1.822 5.841 1.00 78.69 95 PRO A C 1
ATOM 757 O O . PRO A 1 95 ? 3.111 -1.866 4.806 1.00 78.69 95 PRO A O 1
ATOM 760 N N . GLU A 1 96 ? 4.484 -0.757 6.191 1.00 84.62 96 GLU A N 1
ATOM 761 C CA . GLU A 1 96 ? 4.637 0.417 5.326 1.00 84.62 96 GLU A CA 1
ATOM 762 C C . GLU A 1 96 ? 5.565 0.104 4.146 1.00 84.62 96 GLU A C 1
ATOM 764 O O . GLU A 1 96 ? 6.412 -0.801 4.210 1.00 84.62 96 GLU A O 1
ATOM 769 N N . ALA A 1 97 ? 5.416 0.856 3.059 1.00 89.25 97 ALA A N 1
ATOM 770 C CA . ALA A 1 97 ? 6.326 0.784 1.930 1.00 89.25 97 ALA A CA 1
ATOM 771 C C . ALA A 1 97 ? 7.737 1.254 2.314 1.00 89.25 97 ALA A C 1
ATOM 773 O O . ALA A 1 97 ? 7.943 2.075 3.210 1.00 89.25 97 ALA A O 1
ATOM 774 N N . SER A 1 98 ? 8.741 0.750 1.595 1.00 92.56 98 SER A N 1
ATOM 775 C CA . SER A 1 98 ? 10.135 1.153 1.794 1.00 92.56 98 SER A CA 1
ATOM 776 C C . SER A 1 98 ? 10.309 2.665 1.620 1.00 92.56 98 SER A C 1
ATOM 778 O O . SER A 1 98 ? 9.931 3.233 0.594 1.00 92.56 98 SER A O 1
ATOM 780 N N . SER A 1 99 ? 10.957 3.322 2.585 1.00 92.06 99 SER A N 1
ATOM 781 C CA . SER A 1 99 ? 11.210 4.768 2.538 1.00 92.06 99 SER A CA 1
ATOM 782 C C . SER A 1 99 ? 12.045 5.191 1.325 1.00 92.06 99 SER A C 1
ATOM 784 O O . SER A 1 99 ? 11.866 6.299 0.811 1.00 92.06 99 SER A O 1
ATOM 786 N N . THR A 1 100 ? 12.911 4.305 0.821 1.00 93.88 100 THR A N 1
ATOM 787 C CA . THR A 1 100 ? 13.659 4.505 -0.427 1.00 93.88 100 THR A CA 1
ATOM 788 C C . THR A 1 100 ? 12.712 4.580 -1.621 1.00 93.88 100 THR A C 1
ATOM 790 O O . THR A 1 100 ? 12.777 5.534 -2.389 1.00 93.88 100 THR A O 1
ATOM 793 N N . THR A 1 101 ? 11.776 3.634 -1.735 1.00 95.31 101 THR A N 1
ATOM 794 C CA . THR A 1 101 ? 10.760 3.605 -2.798 1.00 95.31 101 THR A CA 1
ATOM 795 C C . THR A 1 101 ? 9.864 4.840 -2.739 1.00 95.31 101 THR A C 1
ATOM 797 O O . THR A 1 101 ? 9.633 5.481 -3.761 1.00 95.31 101 THR A O 1
ATOM 800 N N . VAL A 1 102 ? 9.416 5.237 -1.544 1.00 95.38 102 VAL A N 1
ATOM 801 C CA . VAL A 1 102 ? 8.603 6.453 -1.359 1.00 95.38 102 VAL A CA 1
ATOM 802 C C . VAL A 1 102 ? 9.372 7.702 -1.792 1.00 95.38 102 VAL A C 1
ATOM 804 O O . VAL A 1 102 ? 8.830 8.562 -2.485 1.00 95.38 102 VAL A O 1
ATOM 807 N N . SER A 1 103 ? 10.647 7.807 -1.413 1.00 95.06 103 SER A N 1
ATOM 808 C CA . SER A 1 103 ? 11.500 8.934 -1.811 1.00 95.06 103 SER A CA 1
ATOM 809 C C . SER A 1 103 ? 11.710 8.963 -3.323 1.00 95.06 103 SER A C 1
ATOM 811 O O . SER A 1 103 ? 11.637 10.031 -3.931 1.00 95.06 103 SER A O 1
ATOM 813 N N . ALA A 1 104 ? 11.903 7.793 -3.933 1.00 96.25 104 ALA A N 1
ATOM 814 C CA . ALA A 1 104 ? 12.069 7.660 -5.368 1.00 96.25 104 ALA A CA 1
ATOM 815 C C . ALA A 1 104 ? 10.827 8.136 -6.132 1.00 96.25 104 ALA A C 1
ATOM 817 O O . ALA A 1 104 ? 10.931 8.962 -7.039 1.00 96.25 104 ALA A O 1
ATOM 818 N N . LEU A 1 105 ? 9.639 7.701 -5.707 1.00 96.44 105 LEU A N 1
ATOM 819 C CA . LEU A 1 105 ? 8.367 8.122 -6.295 1.00 96.44 105 LEU A CA 1
ATOM 820 C C . LEU A 1 105 ? 8.148 9.635 -6.183 1.00 96.44 105 LEU A C 1
ATOM 822 O O . LEU A 1 105 ? 7.763 10.262 -7.165 1.00 96.44 105 LEU A O 1
ATOM 826 N N . LYS A 1 106 ? 8.476 10.256 -5.045 1.00 94.69 106 LYS A N 1
ATOM 827 C CA . LYS A 1 106 ? 8.370 11.720 -4.888 1.00 94.69 106 LYS A CA 1
ATOM 828 C C . LYS A 1 106 ? 9.273 12.489 -5.852 1.00 94.69 106 LYS A C 1
ATOM 830 O O . LYS A 1 106 ? 8.882 13.530 -6.373 1.00 94.69 106 LYS A O 1
ATOM 835 N N . VAL A 1 107 ? 10.478 11.985 -6.115 1.00 94.62 107 VAL A N 1
ATOM 836 C CA . VAL A 1 107 ? 11.378 12.584 -7.113 1.00 94.62 107 VAL A CA 1
ATOM 837 C C . VAL A 1 107 ? 10.827 12.390 -8.527 1.00 94.62 107 VAL A C 1
ATOM 839 O O . VAL A 1 107 ? 10.891 13.314 -9.337 1.00 94.62 107 VAL A O 1
ATOM 842 N N . ILE A 1 108 ? 10.258 11.219 -8.828 1.00 94.50 108 ILE A N 1
ATOM 843 C CA . ILE A 1 108 ? 9.615 10.943 -10.120 1.00 94.50 108 ILE A CA 1
ATOM 844 C C . ILE A 1 108 ? 8.428 11.886 -10.346 1.00 94.50 108 ILE A C 1
ATOM 846 O O . ILE A 1 108 ? 8.349 12.490 -11.413 1.00 94.50 108 ILE A O 1
ATOM 850 N N . GLU A 1 109 ? 7.561 12.083 -9.350 1.00 94.25 109 GLU A N 1
ATOM 851 C CA . GLU A 1 109 ? 6.441 13.032 -9.410 1.00 94.25 109 GLU A CA 1
ATOM 852 C C . GLU A 1 109 ? 6.931 14.447 -9.748 1.00 94.25 109 GLU A C 1
ATOM 854 O O . GLU A 1 109 ? 6.475 15.046 -10.722 1.00 94.25 109 GLU A O 1
ATOM 859 N N . GLN A 1 110 ? 7.947 14.945 -9.037 1.00 91.44 110 GLN A N 1
ATOM 860 C CA . GLN A 1 110 ? 8.553 16.250 -9.332 1.00 91.44 110 GLN A CA 1
ATOM 861 C C . GLN A 1 110 ? 9.106 16.329 -10.758 1.00 91.44 110 GLN A C 1
ATOM 863 O O . GLN A 1 110 ? 8.980 17.361 -11.419 1.00 91.44 110 GLN A O 1
ATOM 868 N N . PHE A 1 111 ? 9.698 15.239 -11.247 1.00 89.00 111 PHE A N 1
ATOM 869 C CA . PHE A 1 111 ? 10.242 15.157 -12.597 1.00 89.00 111 PHE A CA 1
ATOM 870 C C . PHE A 1 111 ? 9.150 15.200 -13.675 1.00 89.00 111 PHE A C 1
ATOM 872 O O . PHE A 1 111 ? 9.377 15.738 -14.758 1.00 89.00 111 PHE A O 1
ATOM 879 N N . THR A 1 112 ? 7.951 14.693 -13.375 1.00 89.00 112 THR A N 1
ATOM 880 C CA . THR A 1 112 ? 6.799 14.772 -14.287 1.00 89.00 112 THR A CA 1
ATOM 881 C C . THR A 1 112 ? 6.271 16.197 -14.465 1.00 89.00 112 THR A C 1
ATOM 883 O O . THR A 1 112 ? 5.628 16.497 -15.474 1.00 89.00 112 THR A O 1
ATOM 886 N N . GLY A 1 113 ? 6.518 17.077 -13.487 1.00 87.94 113 GLY A N 1
ATOM 887 C CA . GLY A 1 113 ? 5.948 18.423 -13.438 1.00 87.94 113 GLY A CA 1
ATOM 888 C C . GLY A 1 113 ? 4.425 18.452 -13.249 1.00 87.94 113 GLY A C 1
ATOM 889 O O . GLY A 1 113 ? 3.820 19.506 -13.448 1.00 87.94 113 GLY A O 1
ATOM 890 N N . GLN A 1 114 ? 3.807 17.320 -12.899 1.00 86.88 114 GLN A N 1
ATOM 891 C CA . GLN A 1 114 ? 2.387 17.196 -12.581 1.00 86.88 114 GLN A CA 1
ATOM 892 C C . GLN A 1 114 ? 2.208 16.911 -11.089 1.00 86.88 114 GLN A C 1
ATOM 894 O O . GLN A 1 114 ? 3.045 16.260 -10.470 1.00 86.88 114 GLN A O 1
ATOM 899 N N . ASP A 1 115 ? 1.107 17.401 -10.524 1.00 90.38 115 ASP A N 1
ATOM 900 C CA . ASP A 1 115 ? 0.646 16.989 -9.199 1.00 90.38 115 ASP A CA 1
ATOM 901 C C . ASP A 1 115 ? -0.149 15.688 -9.362 1.00 90.38 115 ASP A C 1
ATOM 903 O O . ASP A 1 115 ? -1.241 15.698 -9.940 1.00 90.38 115 ASP A O 1
ATOM 907 N N . LEU A 1 116 ? 0.426 14.566 -8.922 1.00 90.56 116 LEU A N 1
ATOM 908 C CA . LEU A 1 116 ? -0.207 13.246 -8.987 1.00 90.56 116 LEU A CA 1
ATOM 909 C C . LEU A 1 116 ? -0.986 12.934 -7.698 1.00 90.56 116 LEU A C 1
ATOM 911 O O . LEU A 1 116 ? -1.610 11.873 -7.592 1.00 90.56 116 LEU A O 1
ATOM 915 N N . GLY A 1 117 ? -0.988 13.859 -6.730 1.00 91.06 117 GLY A N 1
ATOM 916 C CA . GLY A 1 117 ? -1.650 13.703 -5.440 1.00 91.06 117 GLY A CA 1
ATOM 917 C C . GLY A 1 117 ? -0.996 12.644 -4.554 1.00 91.06 117 GLY A C 1
ATOM 918 O O . GLY A 1 117 ? -1.667 12.066 -3.699 1.00 91.06 117 GLY A O 1
ATOM 919 N N . TRP A 1 118 ? 0.286 12.347 -4.768 1.00 93.94 118 TRP A N 1
ATOM 920 C CA . TRP A 1 118 ? 1.009 11.305 -4.046 1.00 93.94 118 TRP A CA 1
ATOM 921 C C . TRP A 1 118 ? 1.383 11.771 -2.631 1.00 93.94 118 TRP A C 1
ATOM 923 O O . TRP A 1 118 ? 2.317 12.547 -2.419 1.00 93.94 118 TRP A O 1
ATOM 933 N N . GLN A 1 119 ? 0.629 11.301 -1.634 1.00 89.62 119 GLN A N 1
ATOM 934 C CA . GLN A 1 119 ? 0.795 11.664 -0.222 1.00 89.62 119 GLN A CA 1
ATOM 935 C C . GLN A 1 119 ? 0.765 10.427 0.683 1.00 89.62 119 GLN A C 1
ATOM 937 O O . GLN A 1 119 ? 0.020 9.485 0.434 1.00 89.62 119 GLN A O 1
ATOM 942 N N . ASP A 1 120 ? 1.573 10.451 1.744 1.00 90.44 120 ASP A N 1
ATOM 943 C CA . ASP A 1 120 ? 1.721 9.369 2.731 1.00 90.44 120 ASP A CA 1
ATOM 944 C C . ASP A 1 120 ? 2.294 8.047 2.176 1.00 90.44 120 ASP A C 1
ATOM 946 O O . ASP A 1 120 ? 3.375 8.065 1.578 1.00 90.44 120 ASP A O 1
ATOM 950 N N . ASP A 1 121 ? 1.645 6.907 2.444 1.00 93.19 121 ASP A N 1
ATOM 951 C CA . ASP A 1 121 ? 2.083 5.577 2.008 1.00 93.19 121 ASP A CA 1
ATOM 952 C C . ASP A 1 121 ? 1.498 5.243 0.621 1.00 93.19 121 ASP A C 1
ATOM 954 O O . ASP A 1 121 ? 0.294 5.399 0.413 1.00 93.19 121 ASP A O 1
ATOM 958 N N . PRO A 1 122 ? 2.310 4.761 -0.337 1.00 94.94 122 PRO A N 1
ATOM 959 C CA . PRO A 1 122 ? 1.868 4.512 -1.706 1.00 94.94 122 PRO A CA 1
ATOM 960 C C . PRO A 1 122 ? 0.918 3.327 -1.865 1.00 94.94 122 PRO A C 1
ATOM 962 O O . PRO A 1 122 ? 0.334 3.187 -2.939 1.00 94.94 122 PRO A O 1
ATOM 965 N N . CYS A 1 123 ? 0.774 2.471 -0.850 1.00 93.12 123 CYS A N 1
ATOM 966 C CA . CYS A 1 123 ? 0.005 1.231 -0.919 1.00 93.12 123 CYS A CA 1
ATOM 967 C C . CYS A 1 123 ? -1.182 1.188 0.060 1.00 93.12 123 CYS A C 1
ATOM 969 O O . CYS A 1 123 ? -2.112 0.406 -0.150 1.00 93.12 123 CYS A O 1
ATOM 971 N N . THR A 1 124 ? -1.173 2.019 1.107 1.00 88.62 124 THR A N 1
ATOM 972 C CA . THR A 1 124 ? -2.098 1.947 2.247 1.00 88.62 124 THR A CA 1
ATOM 973 C C . THR A 1 124 ? -2.784 3.293 2.503 1.00 88.62 124 THR A C 1
ATOM 975 O O . THR A 1 124 ? -2.116 4.322 2.515 1.00 88.62 124 THR A O 1
ATOM 978 N N . PRO A 1 125 ? -4.101 3.328 2.799 1.00 82.75 125 PRO A N 1
ATOM 979 C CA . PRO A 1 125 ? -5.049 2.206 2.860 1.00 82.75 125 PRO A CA 1
ATOM 980 C C . PRO A 1 125 ? -5.464 1.675 1.481 1.00 82.75 125 PRO A C 1
ATOM 982 O O . PRO A 1 125 ? -5.990 0.569 1.384 1.00 82.75 125 PRO A O 1
ATOM 985 N N . LEU A 1 126 ? -5.238 2.465 0.433 1.00 87.38 126 LEU A N 1
ATOM 986 C CA . LEU A 1 126 ? -5.419 2.096 -0.964 1.00 87.38 126 LEU A CA 1
ATOM 987 C C . LEU A 1 126 ? -4.191 2.570 -1.748 1.00 87.38 126 LEU A C 1
ATOM 989 O O . LEU A 1 126 ? -3.637 3.612 -1.388 1.00 87.38 126 LEU A O 1
ATOM 993 N N . PRO A 1 127 ? -3.792 1.864 -2.820 1.00 92.81 127 PRO A N 1
ATOM 994 C CA . PRO A 1 127 ? -2.692 2.313 -3.655 1.00 92.81 127 PRO A CA 1
ATOM 995 C C . PRO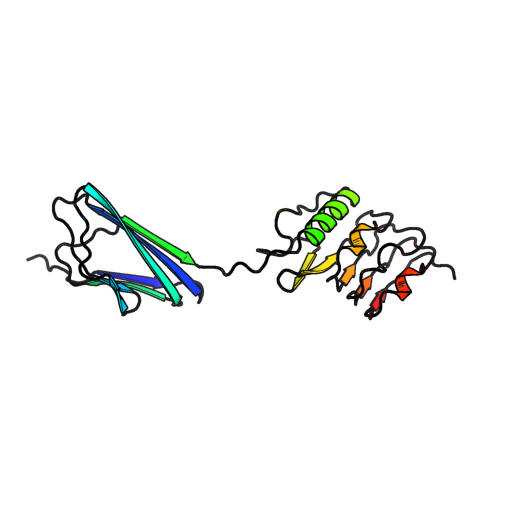 A 1 127 ? -2.943 3.701 -4.246 1.00 92.81 127 PRO A C 1
ATOM 997 O O . PRO A 1 127 ? -4.079 4.032 -4.606 1.00 92.81 127 PRO A O 1
ATOM 1000 N N . TRP A 1 128 ? -1.883 4.498 -4.382 1.00 94.94 128 TRP A N 1
ATOM 1001 C CA . TRP A 1 128 ? -1.956 5.760 -5.115 1.00 94.94 128 TRP A CA 1
ATOM 1002 C C . TRP A 1 128 ? -2.430 5.540 -6.553 1.00 94.94 128 TRP A C 1
ATOM 1004 O O . TRP A 1 128 ? -2.195 4.495 -7.166 1.00 94.94 128 TRP A O 1
ATOM 1014 N N . ASN A 1 129 ? -3.042 6.572 -7.138 1.00 92.69 129 ASN A N 1
ATOM 1015 C CA . ASN A 1 129 ? -3.294 6.580 -8.576 1.00 92.69 129 ASN A CA 1
ATOM 1016 C C . ASN A 1 129 ? -1.979 6.329 -9.322 1.00 92.69 129 ASN A C 1
ATOM 1018 O O . ASN A 1 129 ? -0.935 6.847 -8.923 1.00 92.69 129 ASN A O 1
ATOM 1022 N N . HIS A 1 130 ? -2.050 5.565 -10.415 1.00 94.94 130 HIS A N 1
ATOM 1023 C CA . HIS A 1 130 ? -0.898 5.161 -11.233 1.00 94.94 130 HIS A CA 1
ATOM 1024 C C . HIS A 1 130 ? 0.054 4.145 -10.588 1.00 94.94 130 HIS A C 1
ATOM 1026 O O . HIS A 1 130 ? 1.032 3.760 -11.230 1.00 94.94 130 HIS A O 1
ATOM 1032 N N . ILE A 1 131 ? -0.234 3.669 -9.374 1.00 96.88 131 ILE A N 1
ATOM 1033 C CA . ILE A 1 131 ? 0.594 2.694 -8.666 1.00 96.88 131 ILE A CA 1
ATOM 1034 C C . ILE A 1 131 ? -0.190 1.404 -8.418 1.00 96.88 131 ILE A C 1
ATOM 1036 O O . ILE A 1 131 ? -1.335 1.414 -7.975 1.00 96.88 131 ILE A O 1
ATOM 1040 N N . GLY A 1 132 ? 0.449 0.271 -8.700 1.00 96.81 132 GLY A N 1
ATOM 1041 C CA . GLY A 1 132 ? 0.010 -1.043 -8.244 1.00 96.81 132 GLY A CA 1
ATOM 1042 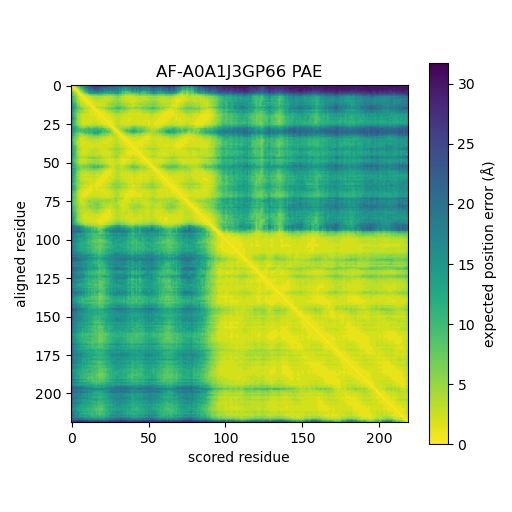C C . GLY A 1 132 ? 0.901 -1.535 -7.109 1.00 96.81 132 GLY A C 1
ATOM 1043 O O . GLY A 1 132 ? 2.125 -1.418 -7.192 1.00 96.81 132 GLY A O 1
ATOM 1044 N N . CYS A 1 133 ? 0.289 -2.111 -6.076 1.00 95.62 133 CYS A N 1
ATOM 1045 C CA . CYS A 1 133 ? 0.995 -2.670 -4.929 1.00 95.62 133 CYS A CA 1
ATOM 1046 C C . CYS A 1 133 ? 0.650 -4.143 -4.703 1.00 95.62 133 CYS A C 1
ATOM 1048 O O . CYS A 1 133 ? -0.481 -4.576 -4.926 1.00 95.62 133 CYS A O 1
ATOM 1050 N N . GLU A 1 134 ? 1.625 -4.900 -4.204 1.00 92.81 134 GLU A N 1
ATOM 1051 C CA . GLU A 1 134 ? 1.438 -6.238 -3.643 1.00 92.81 134 GLU A CA 1
ATOM 1052 C C . GLU A 1 134 ? 1.838 -6.192 -2.164 1.00 92.81 134 GLU A C 1
ATOM 1054 O O . GLU A 1 134 ? 3.019 -6.131 -1.821 1.00 92.81 134 GLU A O 1
ATOM 1059 N N . GLY A 1 135 ? 0.843 -6.142 -1.274 1.00 90.00 135 GLY A N 1
ATOM 1060 C CA . GLY A 1 135 ? 1.090 -5.801 0.127 1.00 90.00 135 GLY A CA 1
ATOM 1061 C C . GLY A 1 135 ? 1.636 -4.376 0.244 1.00 90.00 135 GLY A C 1
ATOM 1062 O O . GLY A 1 135 ? 0.963 -3.432 -0.159 1.00 90.00 135 GLY A O 1
ATOM 1063 N N . SER A 1 136 ? 2.850 -4.239 0.776 1.00 91.25 136 SER A N 1
ATOM 1064 C CA . SER A 1 136 ? 3.546 -2.959 0.965 1.00 91.25 136 SER A CA 1
ATOM 1065 C C . SER A 1 136 ? 4.581 -2.647 -0.120 1.00 91.25 136 SER A C 1
ATOM 1067 O O . SER A 1 136 ? 5.224 -1.599 -0.079 1.00 91.25 136 SER A O 1
ATOM 1069 N N . SER A 1 137 ? 4.780 -3.555 -1.078 1.00 94.25 137 SER A N 1
ATOM 1070 C CA . SER A 1 137 ? 5.737 -3.371 -2.170 1.00 94.25 137 SER A CA 1
ATOM 1071 C C . SER A 1 137 ? 5.048 -2.765 -3.386 1.00 94.25 137 SER A C 1
ATOM 1073 O O . SER A 1 137 ? 4.016 -3.260 -3.846 1.00 94.25 137 SER A O 1
ATOM 1075 N N . VAL A 1 138 ? 5.655 -1.716 -3.939 1.00 97.12 138 VAL A N 1
ATOM 1076 C CA . VAL A 1 138 ? 5.233 -1.097 -5.199 1.00 97.12 138 VAL A CA 1
ATOM 1077 C C . VAL A 1 138 ? 5.698 -1.976 -6.353 1.00 97.12 138 VAL A C 1
ATOM 1079 O O . VAL A 1 138 ? 6.893 -2.110 -6.601 1.00 97.12 138 VAL A O 1
ATOM 1082 N N . THR A 1 139 ? 4.748 -2.578 -7.062 1.00 97.88 139 THR A N 1
ATOM 1083 C CA . THR A 1 139 ? 5.020 -3.559 -8.120 1.00 97.88 139 THR A CA 1
ATOM 1084 C C . THR A 1 139 ? 4.661 -3.057 -9.508 1.00 97.88 139 THR A C 1
ATOM 1086 O O . THR A 1 139 ? 5.126 -3.629 -10.492 1.00 97.88 139 THR A O 1
ATOM 1089 N N . SER A 1 140 ? 3.848 -2.006 -9.629 1.00 98.44 140 SER A N 1
ATOM 1090 C CA . SER A 1 140 ? 3.481 -1.439 -10.930 1.00 98.44 140 SER A CA 1
ATOM 1091 C C . SER A 1 140 ? 3.479 0.084 -10.905 1.00 98.44 140 SER A C 1
ATOM 1093 O O . SER A 1 140 ? 3.000 0.678 -9.942 1.00 98.44 140 SER A O 1
ATOM 1095 N N . LEU A 1 141 ? 3.973 0.704 -11.976 1.00 98.12 141 LEU A N 1
ATOM 1096 C CA . LEU A 1 141 ? 3.987 2.154 -12.161 1.00 98.12 141 LEU A CA 1
ATOM 1097 C C . LEU A 1 141 ? 3.503 2.506 -13.574 1.00 98.12 141 LEU A C 1
ATOM 1099 O O . LEU A 1 141 ? 4.085 2.054 -14.562 1.00 98.12 141 LEU A O 1
ATOM 1103 N N . PHE A 1 142 ? 2.455 3.328 -13.662 1.00 97.69 142 PHE A N 1
ATOM 1104 C CA . PHE A 1 142 ? 1.760 3.670 -14.907 1.00 97.69 142 PHE A CA 1
ATOM 1105 C C . PHE A 1 142 ? 1.786 5.178 -15.186 1.00 97.69 142 PHE A C 1
ATOM 1107 O O . PHE A 1 142 ? 0.867 5.904 -14.813 1.00 97.69 142 PHE A O 1
ATOM 1114 N N . LEU A 1 143 ? 2.804 5.658 -15.899 1.00 96.00 143 LEU A N 1
ATOM 1115 C CA . LEU A 1 143 ? 2.988 7.083 -16.223 1.00 96.00 143 LEU A CA 1
ATOM 1116 C C . LEU A 1 143 ? 2.679 7.403 -17.693 1.00 96.00 143 LEU A C 1
ATOM 1118 O O . LEU A 1 143 ? 3.219 8.351 -18.262 1.00 96.00 143 LEU A O 1
ATOM 1122 N N . SER A 1 144 ? 1.817 6.603 -18.320 1.00 94.56 144 SER A N 1
ATOM 1123 C CA . SER A 1 144 ? 1.396 6.782 -19.709 1.00 94.56 144 SER A CA 1
ATOM 1124 C C . SER A 1 144 ? 0.871 8.204 -19.972 1.00 94.56 144 SER A C 1
ATOM 1126 O O . SER A 1 144 ? 0.110 8.748 -19.174 1.00 94.56 144 SER A O 1
ATOM 1128 N N . GLN A 1 145 ? 1.237 8.784 -21.120 1.00 93.06 145 GLN A N 1
ATOM 1129 C CA . GLN A 1 145 ? 0.825 10.125 -21.576 1.00 93.06 145 GLN A CA 1
ATOM 1130 C C . GLN A 1 145 ? 1.354 11.305 -20.735 1.00 93.06 145 GLN A C 1
ATOM 1132 O O . GLN A 1 145 ? 0.894 12.438 -20.896 1.00 93.06 145 GLN A O 1
ATOM 1137 N N . ILE A 1 146 ? 2.359 11.083 -19.884 1.00 92.25 146 ILE A N 1
ATOM 1138 C CA . ILE A 1 146 ? 3.054 12.139 -19.132 1.00 92.25 146 ILE A CA 1
ATOM 1139 C C . ILE A 1 146 ? 4.345 12.536 -19.857 1.00 92.25 146 ILE A C 1
ATOM 1141 O O . ILE A 1 146 ? 5.140 11.690 -20.246 1.00 92.25 146 ILE A O 1
ATOM 1145 N N . ASN A 1 147 ? 4.602 13.834 -20.027 1.00 90.94 147 ASN A N 1
ATOM 1146 C CA . ASN A 1 147 ? 5.791 14.317 -20.742 1.00 90.94 147 ASN A CA 1
ATOM 1147 C C . ASN A 1 147 ? 7.082 14.184 -19.907 1.00 90.94 147 ASN A C 1
ATOM 1149 O O . ASN A 1 147 ? 7.558 15.170 -19.346 1.00 90.94 147 ASN A O 1
ATOM 1153 N N . LEU A 1 148 ? 7.659 12.981 -19.852 1.00 92.56 148 LEU A N 1
ATOM 1154 C CA . LEU A 1 148 ? 8.877 12.683 -19.091 1.00 92.56 148 LEU A CA 1
ATOM 1155 C C . LEU A 1 148 ? 10.161 13.105 -19.813 1.00 92.56 148 LEU A C 1
ATOM 1157 O O . LEU A 1 148 ? 11.117 13.512 -19.161 1.00 92.56 148 LEU A O 1
ATOM 1161 N N . ARG A 1 149 ? 10.212 13.028 -21.152 1.00 92.81 149 ARG A N 1
ATOM 1162 C CA . ARG A 1 149 ? 11.396 13.294 -22.012 1.00 92.81 149 ARG A CA 1
ATOM 1163 C C . ARG A 1 149 ? 12.589 12.342 -21.835 1.00 92.81 149 ARG A C 1
ATOM 1165 O O . ARG A 1 149 ? 13.264 12.029 -22.818 1.00 92.81 149 ARG A O 1
ATOM 1172 N N . SER A 1 150 ? 12.843 11.875 -20.617 1.00 93.62 150 SER A N 1
ATOM 1173 C CA . SER A 1 150 ? 13.870 10.897 -20.251 1.00 93.62 150 SER A CA 1
ATOM 1174 C C . SER A 1 150 ? 13.459 10.113 -19.003 1.00 93.62 150 SER A C 1
ATOM 1176 O O . SER A 1 150 ? 12.688 10.608 -18.188 1.00 93.62 150 SER A O 1
ATOM 1178 N N . ILE A 1 151 ? 14.030 8.925 -18.814 1.00 94.62 151 ILE A N 1
ATOM 1179 C CA . ILE A 1 151 ? 13.898 8.148 -17.574 1.00 94.62 151 ILE A CA 1
ATOM 1180 C C . ILE A 1 151 ? 14.985 8.637 -16.610 1.00 94.62 151 ILE A C 1
ATOM 1182 O O . ILE A 1 151 ? 1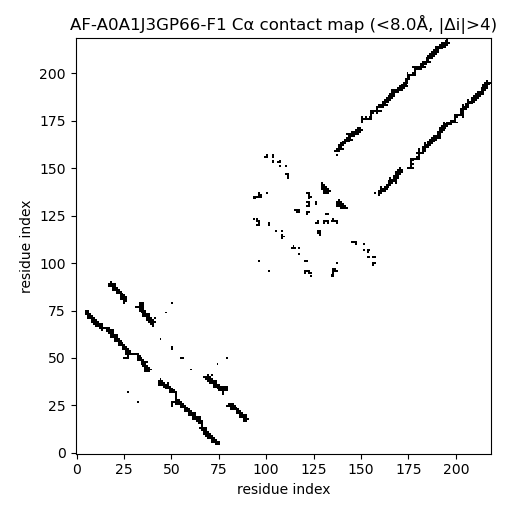6.158 8.643 -16.983 1.00 94.62 151 ILE A O 1
ATOM 1186 N N . SER A 1 152 ? 14.629 9.096 -15.407 1.00 93.94 152 SER A N 1
ATOM 1187 C CA . SER A 1 152 ? 15.616 9.555 -14.416 1.00 93.94 152 SER A CA 1
ATOM 1188 C C . SER A 1 152 ? 16.277 8.368 -13.690 1.00 93.94 152 SER A C 1
ATOM 1190 O O . SER A 1 152 ? 15.653 7.312 -13.577 1.00 93.94 152 SER A O 1
ATOM 1192 N N . PRO A 1 153 ? 17.505 8.511 -13.146 1.00 94.75 153 PRO A N 1
ATOM 1193 C CA . PRO A 1 153 ? 18.190 7.440 -12.403 1.00 94.75 153 PRO A CA 1
ATOM 1194 C C . PRO A 1 153 ? 17.367 6.840 -11.259 1.00 94.75 153 PRO A C 1
ATOM 1196 O O . PRO A 1 153 ? 17.491 5.661 -10.949 1.00 94.75 153 PRO A O 1
ATOM 1199 N N . THR A 1 154 ? 16.488 7.646 -10.668 1.00 95.19 154 THR A N 1
ATOM 1200 C CA . THR A 1 154 ? 15.641 7.285 -9.531 1.00 95.19 154 THR A CA 1
ATOM 1201 C C . THR A 1 154 ? 14.607 6.201 -9.847 1.00 95.19 154 THR A C 1
ATOM 1203 O O . THR A 1 154 ? 14.136 5.526 -8.936 1.00 95.19 154 THR A O 1
ATOM 1206 N N . PHE A 1 155 ? 14.283 5.960 -11.123 1.00 95.69 155 PHE A N 1
ATOM 1207 C CA . PHE A 1 155 ? 13.490 4.784 -11.497 1.00 95.69 155 PHE A CA 1
ATOM 1208 C C . PHE A 1 155 ? 14.183 3.483 -11.076 1.00 95.69 155 PHE A C 1
ATOM 1210 O O . PHE A 1 155 ? 13.500 2.544 -10.687 1.00 95.69 155 PHE A O 1
ATOM 1217 N N . GLY A 1 156 ? 15.519 3.449 -11.065 1.00 94.81 156 GLY A N 1
ATOM 1218 C CA . GLY A 1 156 ? 16.304 2.293 -10.638 1.00 94.81 156 GLY A CA 1
ATOM 1219 C C . GLY A 1 156 ? 16.183 1.936 -9.152 1.00 94.81 156 GLY A C 1
ATOM 1220 O O . GLY A 1 156 ? 16.601 0.844 -8.778 1.00 94.81 156 GLY A O 1
ATOM 1221 N N . ASP A 1 157 ? 15.591 2.801 -8.322 1.00 96.19 157 ASP A N 1
ATOM 1222 C CA . ASP A 1 157 ? 15.362 2.543 -6.892 1.00 96.19 157 ASP A CA 1
ATOM 1223 C C . ASP A 1 157 ? 14.056 1.764 -6.627 1.00 96.19 157 ASP A C 1
ATOM 1225 O O . ASP A 1 157 ? 13.793 1.326 -5.503 1.00 96.19 157 ASP A O 1
ATOM 1229 N N . LEU A 1 158 ? 13.222 1.558 -7.654 1.00 97.06 158 LEU A N 1
ATOM 1230 C CA . LEU A 1 158 ? 11.969 0.801 -7.575 1.00 97.06 158 LEU A CA 1
ATOM 1231 C C . LEU A 1 158 ? 12.234 -0.708 -7.724 1.00 97.06 158 LEU A C 1
ATOM 1233 O O . LEU A 1 158 ? 11.758 -1.349 -8.653 1.00 97.06 158 LEU A O 1
ATOM 1237 N N . LEU A 1 159 ? 13.029 -1.281 -6.819 1.00 95.75 159 LEU A N 1
ATOM 1238 C CA . LEU A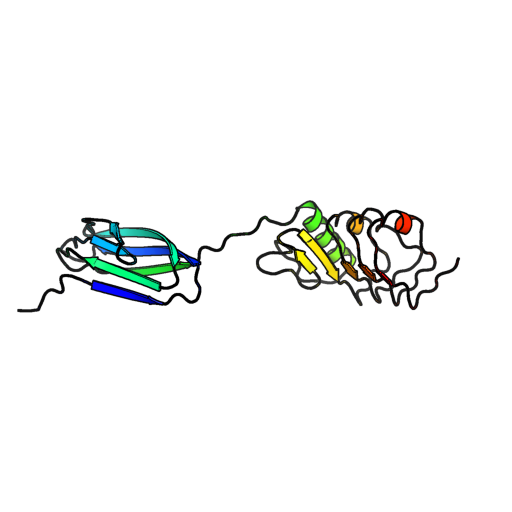 1 159 ? 13.591 -2.631 -6.982 1.00 95.75 159 LEU A CA 1
ATOM 1239 C C . LEU A 1 159 ? 12.538 -3.746 -7.102 1.00 95.75 159 LEU A C 1
ATOM 1241 O O . LEU A 1 159 ? 12.766 -4.706 -7.831 1.00 95.75 159 LEU A O 1
ATOM 1245 N N . ASP A 1 160 ? 11.382 -3.598 -6.452 1.00 97.06 160 ASP A N 1
ATOM 1246 C CA . ASP A 1 160 ? 10.285 -4.580 -6.486 1.00 97.06 160 ASP A CA 1
ATOM 1247 C C . ASP A 1 160 ? 9.366 -4.439 -7.720 1.00 97.06 160 ASP A C 1
ATOM 1249 O O . ASP A 1 160 ? 8.367 -5.158 -7.848 1.00 97.06 160 ASP A O 1
ATOM 1253 N N . LEU A 1 161 ? 9.665 -3.504 -8.629 1.00 98.19 161 LEU A N 1
ATOM 1254 C CA . LEU A 1 161 ? 8.803 -3.187 -9.762 1.00 98.19 161 LEU A CA 1
ATOM 1255 C C . LEU A 1 161 ? 8.771 -4.342 -10.773 1.00 98.19 161 LEU A C 1
ATOM 1257 O O . LEU A 1 161 ? 9.797 -4.758 -11.306 1.00 98.19 161 LEU A O 1
ATOM 1261 N N . LYS A 1 162 ? 7.561 -4.821 -11.070 1.00 98.62 162 LYS A N 1
ATOM 1262 C CA . LYS A 1 162 ? 7.265 -5.875 -12.052 1.00 98.62 162 LYS A CA 1
ATOM 1263 C C . LYS A 1 162 ? 6.723 -5.303 -13.361 1.00 98.62 162 LYS A C 1
ATOM 1265 O O . LYS A 1 162 ? 6.998 -5.857 -14.422 1.00 98.62 162 LYS A O 1
ATOM 1270 N N . THR A 1 163 ? 6.000 -4.186 -13.295 1.00 98.75 163 THR A N 1
ATOM 1271 C CA . THR A 1 163 ? 5.391 -3.537 -14.464 1.00 98.75 163 THR A CA 1
ATOM 1272 C C . THR A 1 163 ? 5.749 -2.058 -14.511 1.00 98.75 163 THR A C 1
ATOM 1274 O O . THR A 1 163 ? 5.489 -1.319 -13.560 1.00 98.75 163 THR A O 1
ATOM 1277 N N . LEU A 1 164 ? 6.296 -1.610 -15.638 1.00 98.56 164 LEU A N 1
ATOM 1278 C CA . LEU A 1 164 ? 6.584 -0.206 -15.906 1.00 98.56 164 LEU A CA 1
ATOM 1279 C C . LEU A 1 164 ? 5.959 0.202 -17.238 1.00 98.56 164 LEU A C 1
ATOM 1281 O O . LEU A 1 164 ? 6.369 -0.276 -18.298 1.00 98.56 164 LEU A O 1
ATOM 1285 N N . ASP A 1 165 ? 4.984 1.107 -17.180 1.00 98.50 165 ASP A N 1
ATOM 1286 C CA . ASP A 1 165 ? 4.330 1.661 -18.361 1.00 98.50 165 ASP A CA 1
ATOM 1287 C C . ASP A 1 165 ? 4.663 3.143 -18.539 1.00 98.50 165 ASP A C 1
ATOM 1289 O O . ASP A 1 165 ? 4.196 4.004 -17.788 1.00 98.50 165 ASP A O 1
ATOM 1293 N N . LEU A 1 166 ? 5.471 3.420 -19.563 1.00 97.75 166 LEU A N 1
ATOM 1294 C CA . LEU A 1 166 ? 5.863 4.752 -20.016 1.00 97.75 166 LEU A CA 1
ATOM 1295 C C . LEU A 1 166 ? 5.401 4.998 -21.462 1.00 97.75 166 LEU A C 1
ATOM 1297 O O . LEU A 1 166 ? 6.073 5.702 -22.231 1.00 97.75 166 LEU A O 1
ATOM 1301 N N . HIS A 1 167 ? 4.265 4.418 -21.854 1.00 97.94 167 HIS A N 1
ATOM 1302 C CA . HIS A 1 167 ? 3.639 4.659 -23.148 1.00 97.94 167 HIS A CA 1
ATOM 1303 C C . HIS A 1 167 ? 3.458 6.157 -23.416 1.00 97.94 167 HIS A C 1
ATOM 1305 O O . HIS A 1 167 ? 2.874 6.884 -22.611 1.00 97.94 167 HIS A O 1
ATOM 1311 N N . ASN A 1 168 ? 3.903 6.618 -24.586 1.00 97.69 168 ASN A N 1
ATOM 1312 C CA . ASN A 1 168 ? 3.688 7.991 -25.042 1.00 97.69 168 ASN A CA 1
ATOM 1313 C C . ASN A 1 168 ? 4.146 9.054 -24.026 1.00 97.69 168 ASN A C 1
ATOM 1315 O O . ASN A 1 168 ? 3.390 9.948 -23.647 1.00 97.69 168 ASN A O 1
ATOM 1319 N N . THR A 1 169 ? 5.398 8.957 -23.576 1.00 97.06 169 THR A N 1
ATOM 1320 C CA . THR A 1 169 ? 5.989 9.870 -22.580 1.00 97.06 169 THR A CA 1
ATOM 1321 C C . THR A 1 169 ? 7.067 10.796 -23.158 1.00 97.06 169 THR A C 1
ATOM 1323 O O . THR A 1 169 ? 7.816 11.458 -22.434 1.00 97.06 169 THR A O 1
ATOM 1326 N N . SER A 1 170 ? 7.118 10.901 -24.493 1.00 96.25 170 SER A N 1
ATOM 1327 C CA . SER A 1 170 ? 8.092 11.704 -25.251 1.00 96.25 170 SER A CA 1
ATOM 1328 C C . SER A 1 170 ? 9.557 11.350 -24.963 1.00 96.25 170 SER A C 1
ATOM 1330 O O . SER A 1 170 ? 10.430 12.210 -25.075 1.00 96.25 170 SER A O 1
ATOM 1332 N N . LEU A 1 171 ? 9.848 10.099 -24.591 1.00 96.75 171 LEU A N 1
ATOM 1333 C CA . LEU A 1 171 ? 11.215 9.647 -24.320 1.00 96.75 171 LEU A CA 1
ATOM 1334 C C . LEU A 1 171 ? 12.071 9.732 -25.581 1.00 96.75 171 LEU A C 1
ATOM 1336 O O . LEU A 1 171 ? 11.643 9.321 -26.657 1.00 96.75 171 LEU A O 1
ATOM 1340 N N . THR A 1 172 ? 13.296 10.230 -25.443 1.00 96.00 172 THR A N 1
ATOM 1341 C CA . THR A 1 172 ? 14.256 10.382 -26.546 1.00 96.00 172 THR A CA 1
ATOM 1342 C C . THR A 1 172 ? 15.591 9.722 -26.208 1.00 96.00 172 THR A C 1
ATOM 1344 O O . THR A 1 172 ? 15.865 9.397 -25.057 1.00 96.00 172 THR A O 1
ATOM 1347 N N . GLY A 1 173 ? 16.455 9.534 -27.209 1.00 9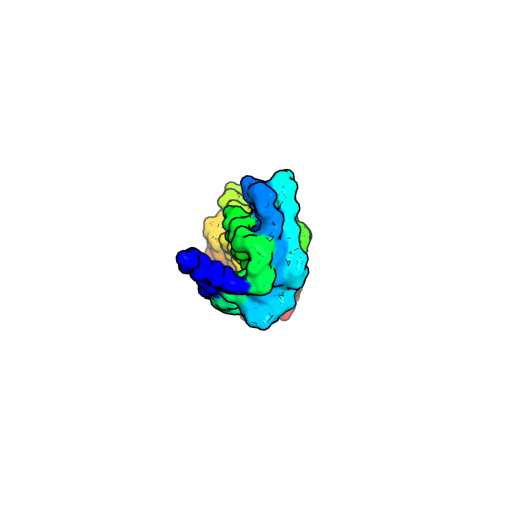4.56 173 GLY A N 1
ATOM 1348 C CA . GLY A 1 173 ? 17.799 8.993 -26.985 1.00 94.56 173 GLY A CA 1
ATOM 1349 C C . GLY A 1 173 ? 17.809 7.472 -26.828 1.00 94.56 173 GLY A C 1
ATOM 1350 O O . GLY A 1 173 ? 17.121 6.781 -27.576 1.00 94.56 173 GLY A O 1
ATOM 1351 N N . ALA A 1 174 ? 18.639 6.950 -25.927 1.00 94.88 174 ALA A N 1
ATOM 1352 C CA . ALA A 1 174 ? 18.723 5.518 -25.637 1.00 94.88 174 ALA A CA 1
ATOM 1353 C C . ALA A 1 174 ? 17.915 5.167 -24.381 1.00 94.88 174 ALA A C 1
ATOM 1355 O O . ALA A 1 174 ? 17.739 6.024 -23.515 1.00 94.88 174 ALA A O 1
ATOM 1356 N N . VAL A 1 175 ? 17.470 3.914 -24.252 1.00 94.31 175 VAL A N 1
ATOM 1357 C CA . VAL A 1 175 ? 16.903 3.435 -22.980 1.00 94.31 175 VAL A CA 1
ATOM 1358 C C . VAL A 1 175 ? 18.018 3.373 -21.934 1.00 94.31 175 VAL A C 1
ATOM 1360 O O . VAL A 1 175 ? 19.052 2.739 -22.147 1.00 94.31 175 VAL A O 1
ATOM 1363 N N . GLN A 1 176 ? 17.817 4.080 -20.826 1.00 94.75 176 GLN A N 1
ATOM 1364 C CA . GLN A 1 176 ? 18.750 4.208 -19.705 1.00 94.75 176 GLN A CA 1
ATOM 1365 C C . GLN A 1 176 ? 17.958 4.260 -18.397 1.00 94.75 176 GLN A C 1
ATOM 1367 O O . GLN A 1 176 ? 16.755 4.525 -18.414 1.00 94.75 176 GLN A O 1
ATOM 1372 N N . ASN A 1 177 ? 18.648 4.071 -17.276 1.00 95.44 177 ASN A N 1
ATOM 1373 C CA . ASN A 1 177 ? 18.111 4.114 -15.917 1.00 95.44 177 ASN A CA 1
ATOM 1374 C C . ASN A 1 177 ? 17.010 3.081 -15.613 1.00 95.44 177 ASN A C 1
ATOM 1376 O O . ASN A 1 177 ? 16.151 3.310 -14.763 1.00 95.44 177 ASN A O 1
ATOM 1380 N N . VAL A 1 178 ? 17.044 1.934 -16.290 1.00 96.12 178 VAL A N 1
ATOM 1381 C CA . VAL A 1 178 ? 16.154 0.788 -16.029 1.00 96.12 178 VAL A CA 1
ATOM 1382 C C . VAL A 1 178 ? 16.925 -0.458 -15.601 1.00 96.12 178 VAL A C 1
ATOM 1384 O O . VAL A 1 178 ? 16.323 -1.385 -15.077 1.00 96.12 178 VAL A O 1
ATOM 1387 N N . GLY A 1 179 ? 18.251 -0.493 -15.759 1.00 95.12 179 GLY A N 1
ATOM 1388 C CA . GLY A 1 179 ? 19.054 -1.705 -15.575 1.00 95.12 179 GLY A CA 1
ATOM 1389 C C . GLY A 1 179 ? 19.053 -2.290 -14.157 1.00 95.12 179 GLY A C 1
ATOM 1390 O O . GLY A 1 179 ? 19.357 -3.467 -13.993 1.00 95.12 179 GLY A O 1
ATOM 1391 N N . SER A 1 180 ? 18.691 -1.507 -13.138 1.00 96.94 180 SER A N 1
ATOM 1392 C CA . SER A 1 180 ? 18.551 -1.994 -11.754 1.00 96.94 180 SER A CA 1
ATOM 1393 C C . SER A 1 180 ? 17.238 -2.745 -11.498 1.00 96.94 180 SER A C 1
ATOM 1395 O O . SER A 1 180 ? 17.113 -3.419 -10.478 1.00 96.94 180 SER A O 1
ATOM 1397 N N . LEU A 1 181 ? 16.260 -2.654 -12.407 1.00 97.56 181 LEU A N 1
ATOM 1398 C CA . LEU A 1 181 ? 14.919 -3.227 -12.258 1.00 97.56 181 LEU A CA 1
ATOM 1399 C C . LEU A 1 181 ? 14.907 -4.725 -12.585 1.00 97.56 181 LEU A C 1
ATOM 1401 O O . LEU A 1 181 ? 14.243 -5.185 -13.511 1.00 97.56 181 LEU A O 1
ATOM 1405 N N . GLN A 1 182 ? 15.661 -5.512 -11.822 1.00 96.50 182 GLN A N 1
ATOM 1406 C CA . GLN A 1 182 ? 15.858 -6.936 -12.103 1.00 96.50 182 GLN A CA 1
ATOM 1407 C C . GLN A 1 182 ? 14.570 -7.757 -11.996 1.00 96.50 182 GLN A C 1
ATOM 1409 O O . GLN A 1 182 ? 14.484 -8.806 -12.624 1.00 96.50 182 GLN A O 1
ATOM 1414 N N . HIS A 1 183 ? 13.573 -7.297 -11.236 1.00 98.00 183 HIS A N 1
ATOM 1415 C CA . HIS A 1 183 ? 12.268 -7.950 -11.099 1.00 98.00 183 HIS A CA 1
ATOM 1416 C C . HIS A 1 183 ? 11.250 -7.546 -12.177 1.00 98.00 183 HIS A C 1
ATOM 1418 O O . HIS A 1 183 ? 10.133 -8.068 -12.175 1.00 98.00 183 HIS A O 1
ATOM 1424 N N . LEU A 1 184 ? 11.625 -6.661 -13.104 1.00 98.50 184 LEU A N 1
ATOM 1425 C CA . LEU A 1 184 ? 10.728 -6.157 -14.134 1.00 98.50 184 LEU A CA 1
ATOM 1426 C C . LEU A 1 184 ? 10.376 -7.258 -15.134 1.00 98.50 184 LEU A C 1
ATOM 1428 O O . LEU A 1 184 ? 11.256 -7.843 -15.757 1.00 98.50 184 LEU A O 1
ATOM 1432 N N . GLN A 1 185 ? 9.079 -7.501 -15.298 1.00 98.62 185 GLN A N 1
ATOM 1433 C CA . GLN A 1 185 ? 8.505 -8.495 -16.204 1.00 98.62 185 GLN A CA 1
ATOM 1434 C C . GLN A 1 185 ? 7.889 -7.839 -17.436 1.00 98.62 185 GLN A C 1
ATOM 1436 O O . GLN A 1 185 ? 7.951 -8.395 -18.530 1.00 98.62 185 GLN A O 1
ATOM 1441 N N . GLN A 1 186 ? 7.308 -6.650 -17.275 1.00 98.69 186 GLN A N 1
ATOM 1442 C CA . GLN A 1 186 ? 6.626 -5.932 -18.346 1.00 98.69 186 GLN A CA 1
ATOM 1443 C C . GLN A 1 186 ? 7.144 -4.499 -18.433 1.00 98.69 186 GLN A C 1
ATOM 1445 O O . GLN A 1 186 ? 7.040 -3.730 -17.476 1.00 98.69 186 GLN A O 1
ATOM 1450 N N . LEU A 1 187 ? 7.680 -4.137 -19.597 1.00 98.50 187 LEU A N 1
ATOM 1451 C CA . LEU A 1 187 ? 8.183 -2.803 -19.899 1.00 98.50 187 LEU A CA 1
ATOM 1452 C C . LEU A 1 187 ? 7.523 -2.277 -21.173 1.00 98.50 187 LEU A C 1
ATOM 1454 O O . LEU A 1 187 ? 7.795 -2.759 -22.275 1.00 98.50 187 LEU A O 1
ATOM 1458 N N . ASN A 1 188 ? 6.674 -1.263 -21.025 1.00 98.56 188 ASN A N 1
ATOM 1459 C CA . ASN A 1 188 ? 6.042 -0.577 -22.144 1.00 98.56 188 ASN A CA 1
ATOM 1460 C C . ASN A 1 188 ? 6.709 0.783 -22.382 1.00 98.56 188 ASN A C 1
ATOM 1462 O O . ASN A 1 188 ? 6.566 1.716 -21.593 1.00 98.56 188 ASN A O 1
ATOM 1466 N N . LEU A 1 189 ? 7.432 0.891 -23.494 1.00 98.06 189 LEU A N 1
ATOM 1467 C CA . LEU A 1 189 ? 8.092 2.103 -23.985 1.00 98.06 189 LEU A CA 1
ATOM 1468 C C . LEU A 1 189 ? 7.532 2.527 -25.353 1.00 98.06 189 LEU A C 1
ATOM 1470 O O . LEU A 1 189 ? 8.172 3.282 -26.095 1.00 98.06 189 LEU A O 1
ATOM 1474 N N . SER A 1 190 ? 6.344 2.042 -25.706 1.00 98.31 190 SER A N 1
ATOM 1475 C CA . SER A 1 190 ? 5.709 2.312 -26.990 1.00 98.31 190 SE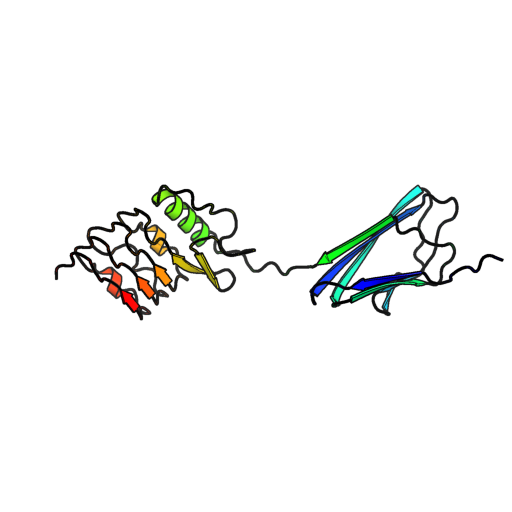R A CA 1
ATOM 1476 C C . SER A 1 190 ? 5.364 3.791 -27.193 1.00 98.31 190 SER A C 1
ATOM 1478 O O . SER A 1 190 ? 5.165 4.542 -26.237 1.00 98.31 190 SER A O 1
ATOM 1480 N N . PHE A 1 191 ? 5.256 4.213 -28.456 1.00 98.31 191 PHE A N 1
ATOM 1481 C CA . PHE A 1 191 ? 4.873 5.578 -28.845 1.00 98.31 191 PHE A CA 1
ATOM 1482 C C . PHE A 1 191 ? 5.815 6.662 -28.291 1.00 98.31 191 PHE A C 1
ATOM 1484 O O . PHE A 1 191 ? 5.383 7.747 -27.913 1.00 98.31 191 PHE A O 1
ATOM 1491 N N . ASN A 1 192 ? 7.117 6.383 -28.265 1.00 98.38 192 ASN A N 1
ATOM 1492 C CA . ASN A 1 192 ? 8.152 7.333 -27.863 1.00 98.38 192 ASN A CA 1
ATOM 1493 C C . ASN A 1 192 ? 9.048 7.723 -29.062 1.00 98.38 192 ASN A C 1
ATOM 1495 O O . ASN A 1 192 ? 8.741 7.457 -30.221 1.00 98.38 192 ASN A O 1
ATOM 1499 N N . GLN A 1 193 ? 10.147 8.428 -28.805 1.00 97.38 193 GLN A N 1
ATOM 1500 C CA . GLN A 1 193 ? 11.118 8.910 -29.799 1.00 97.38 193 GLN A CA 1
ATOM 1501 C C . GLN A 1 193 ? 12.520 8.339 -29.517 1.00 97.38 193 GLN A C 1
ATOM 1503 O O . GLN A 1 193 ? 13.544 8.982 -29.788 1.00 97.38 193 GLN A O 1
ATOM 1508 N N . LEU A 1 194 ? 12.580 7.130 -28.948 1.00 97.31 194 LEU A N 1
ATOM 1509 C CA . LEU A 1 194 ? 13.829 6.432 -28.661 1.00 97.31 194 LEU A CA 1
ATOM 1510 C C . LEU A 1 194 ? 14.551 6.106 -29.971 1.00 97.31 194 LEU A C 1
ATOM 1512 O O . LEU A 1 194 ? 13.931 5.711 -30.958 1.00 97.31 194 LEU A O 1
ATOM 1516 N N . LYS A 1 195 ? 15.871 6.285 -29.969 1.00 96.19 195 LYS A N 1
ATOM 1517 C CA . LYS A 1 195 ? 16.778 6.070 -31.104 1.00 96.19 195 LYS A CA 1
ATOM 1518 C C . LYS A 1 195 ? 17.640 4.822 -30.953 1.00 96.19 195 LYS A C 1
ATOM 1520 O O . LYS A 1 195 ? 18.162 4.338 -31.948 1.00 96.19 195 LYS A O 1
ATOM 1525 N N . SER A 1 196 ? 17.803 4.309 -29.735 1.00 93.81 196 SER A N 1
ATOM 1526 C CA . SER A 1 196 ? 18.611 3.121 -29.458 1.00 93.81 196 SER A CA 1
ATOM 1527 C C . SER A 1 196 ? 18.054 2.343 -28.269 1.00 93.81 196 SER A C 1
ATOM 1529 O O . SER A 1 196 ? 17.452 2.920 -27.363 1.00 93.81 196 SER A O 1
ATOM 1531 N N . PHE A 1 197 ? 18.299 1.036 -28.270 1.00 90.19 197 PHE A N 1
ATOM 1532 C CA . PHE A 1 197 ? 17.965 0.125 -27.178 1.00 90.19 197 PHE A CA 1
ATOM 1533 C C . PHE A 1 197 ? 18.746 0.419 -25.889 1.00 90.19 197 PHE A C 1
ATOM 1535 O O . PHE A 1 197 ? 18.233 0.149 -24.814 1.00 90.19 197 PHE A O 1
ATOM 1542 N N . GLY A 1 198 ? 19.955 0.990 -25.981 1.00 89.31 198 GLY A N 1
ATOM 1543 C CA . GLY A 1 198 ? 20.864 1.105 -24.832 1.00 89.31 198 GLY A CA 1
ATOM 1544 C C . GLY A 1 198 ? 21.406 -0.252 -24.353 1.00 89.31 198 GLY A C 1
ATOM 1545 O O . GLY A 1 198 ? 20.951 -1.303 -24.792 1.00 89.31 198 GLY A O 1
ATOM 1546 N N . SER A 1 199 ? 22.404 -0.235 -23.463 1.00 91.56 199 SER A N 1
ATOM 1547 C CA . SER A 1 199 ? 23.009 -1.459 -22.904 1.00 91.56 199 SER A CA 1
ATOM 1548 C C . SER A 1 199 ? 22.304 -1.967 -21.643 1.00 91.56 199 SER A C 1
ATOM 1550 O O . SER A 1 199 ? 22.566 -3.069 -21.185 1.00 91.56 199 SER A O 1
ATOM 1552 N N . GLU A 1 200 ? 21.418 -1.169 -21.044 1.00 92.50 200 GLU A N 1
ATOM 1553 C CA . GLU A 1 200 ? 20.791 -1.521 -19.766 1.00 92.50 200 GLU A CA 1
ATOM 1554 C C . GLU A 1 200 ? 19.676 -2.560 -19.880 1.00 92.50 200 GLU A C 1
ATOM 1556 O O . GLU A 1 200 ? 19.387 -3.235 -18.893 1.00 92.50 200 GLU A O 1
ATOM 1561 N N . LEU A 1 201 ? 19.078 -2.726 -21.066 1.00 91.94 201 LEU A N 1
ATOM 1562 C CA . LEU A 1 201 ? 18.074 -3.768 -21.297 1.00 91.94 201 LEU A CA 1
ATOM 1563 C C . LEU A 1 201 ? 18.643 -5.178 -21.065 1.00 91.94 201 LEU A C 1
ATOM 1565 O O . LEU A 1 201 ? 17.895 -6.073 -20.690 1.00 91.94 201 LEU A O 1
ATOM 1569 N N . GLU A 1 202 ? 19.960 -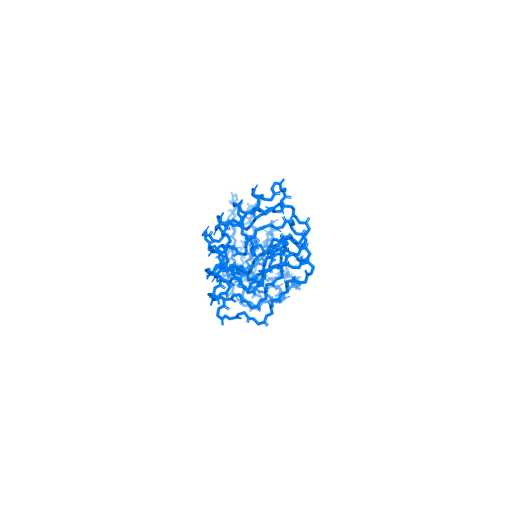5.364 -21.216 1.00 93.06 202 GLU A N 1
ATOM 1570 C CA . GLU A 1 202 ? 20.650 -6.632 -20.933 1.00 93.06 202 GLU A CA 1
ATOM 1571 C C . GLU A 1 202 ? 20.572 -7.035 -19.450 1.00 93.06 202 GLU A C 1
ATOM 1573 O O . GLU A 1 202 ? 20.664 -8.217 -19.124 1.00 93.06 202 GLU A O 1
ATOM 1578 N N . ASN A 1 203 ? 20.366 -6.071 -18.546 1.00 96.06 203 ASN A N 1
ATOM 1579 C CA . ASN A 1 203 ? 20.282 -6.320 -17.106 1.00 96.06 203 ASN A CA 1
ATOM 1580 C C . ASN A 1 203 ? 18.867 -6.711 -16.641 1.00 96.06 203 ASN A C 1
ATOM 1582 O O . ASN A 1 203 ? 18.693 -7.136 -15.496 1.00 96.06 203 ASN A O 1
ATOM 1586 N N . LEU A 1 204 ? 17.854 -6.588 -17.505 1.00 96.75 204 LEU A N 1
ATOM 1587 C CA . LEU A 1 204 ? 16.459 -6.912 -17.195 1.00 96.75 204 LEU A CA 1
ATOM 1588 C C . LEU A 1 204 ? 16.207 -8.424 -17.320 1.00 96.75 204 LEU A C 1
ATOM 1590 O O . LEU A 1 204 ? 15.485 -8.894 -18.195 1.00 96.75 204 LEU A O 1
ATOM 1594 N N . ILE A 1 205 ? 16.831 -9.198 -16.431 1.00 96.38 205 ILE A N 1
ATOM 1595 C CA . ILE A 1 205 ? 16.902 -10.668 -16.507 1.00 96.38 205 ILE A CA 1
ATOM 1596 C C . ILE A 1 205 ? 15.550 -11.393 -16.406 1.00 96.38 205 ILE A C 1
ATOM 1598 O O . ILE A 1 205 ? 15.459 -12.545 -16.822 1.00 96.38 205 ILE A O 1
ATOM 1602 N N . ASN A 1 206 ? 14.521 -10.745 -15.851 1.00 97.94 206 ASN A N 1
ATOM 1603 C CA . ASN A 1 206 ? 13.174 -11.307 -15.710 1.00 97.94 206 ASN A CA 1
ATOM 1604 C C . ASN A 1 206 ? 12.167 -10.704 -16.704 1.00 97.94 206 ASN A C 1
ATOM 1606 O O . ASN A 1 206 ? 10.968 -10.923 -16.545 1.00 97.94 206 ASN A O 1
ATOM 1610 N N . LEU A 1 207 ? 12.622 -9.946 -17.709 1.00 98.12 207 LEU A N 1
ATOM 1611 C CA . LEU A 1 207 ? 11.728 -9.280 -18.650 1.00 98.12 207 LEU A CA 1
ATOM 1612 C C . LEU A 1 207 ? 11.065 -10.291 -19.589 1.00 98.12 207 LEU A C 1
ATOM 1614 O O . LEU A 1 207 ? 11.730 -10.990 -20.351 1.00 98.12 207 LEU A O 1
ATOM 1618 N N . GLU A 1 208 ? 9.739 -10.331 -19.558 1.00 98.25 208 GLU A N 1
ATOM 1619 C CA . GLU A 1 208 ? 8.912 -11.226 -20.371 1.00 98.25 208 GLU A CA 1
ATOM 1620 C C . GLU A 1 208 ? 8.282 -10.482 -21.552 1.00 98.25 208 GLU A C 1
ATOM 1622 O O . GLU A 1 208 ? 8.163 -11.023 -22.652 1.00 98.25 208 GLU A O 1
ATOM 1627 N N . VAL A 1 209 ? 7.890 -9.224 -21.332 1.00 98.31 209 VAL A N 1
ATOM 1628 C CA . VAL A 1 209 ? 7.225 -8.380 -22.325 1.00 98.31 209 VAL A CA 1
ATOM 1629 C C . VAL A 1 209 ? 7.957 -7.052 -22.438 1.00 98.31 209 VAL A C 1
ATOM 1631 O O . VAL A 1 209 ? 8.034 -6.282 -21.482 1.00 98.31 209 VAL A O 1
ATOM 1634 N N . LEU A 1 210 ? 8.449 -6.765 -23.642 1.00 97.69 210 LEU A N 1
ATOM 1635 C CA . LEU A 1 210 ? 9.034 -5.483 -24.011 1.00 97.69 210 LEU A CA 1
ATOM 1636 C C . LEU A 1 210 ? 8.276 -4.913 -25.206 1.00 97.69 210 LEU A C 1
ATOM 1638 O O . LEU A 1 210 ? 8.350 -5.466 -26.304 1.00 97.69 210 LEU A O 1
ATOM 1642 N N . ASP A 1 211 ? 7.580 -3.798 -25.003 1.00 98.06 211 ASP A N 1
ATOM 1643 C CA . ASP A 1 211 ? 6.929 -3.071 -26.089 1.00 98.06 211 ASP A CA 1
ATOM 1644 C C . ASP A 1 211 ? 7.714 -1.805 -26.448 1.00 98.06 211 ASP A C 1
ATOM 1646 O O . ASP A 1 211 ? 7.844 -0.872 -25.656 1.00 98.06 211 ASP A O 1
ATOM 1650 N N . LEU A 1 212 ? 8.232 -1.783 -27.673 1.00 96.62 212 LEU A N 1
ATOM 1651 C CA . LEU A 1 212 ? 8.986 -0.676 -28.258 1.00 96.62 212 LEU A CA 1
ATOM 1652 C C . LEU A 1 212 ? 8.325 -0.131 -29.531 1.00 96.62 212 LEU A C 1
ATOM 1654 O O . LEU A 1 212 ? 8.955 0.638 -30.265 1.00 96.62 212 LEU A O 1
ATOM 1658 N N . GLN A 1 213 ? 7.073 -0.510 -29.819 1.00 97.31 213 GLN A N 1
ATOM 1659 C CA . GLN A 1 213 ? 6.386 -0.090 -31.040 1.00 97.31 213 GLN A CA 1
ATOM 1660 C C . GLN A 1 213 ? 6.358 1.438 -31.176 1.00 97.31 213 GLN A C 1
ATOM 1662 O O . GLN A 1 213 ? 6.284 2.174 -30.191 1.00 97.31 213 GLN A O 1
ATOM 1667 N N . ASN A 1 214 ? 6.378 1.914 -32.420 1.00 97.50 214 ASN A N 1
ATOM 1668 C CA . ASN A 1 214 ? 6.305 3.339 -32.736 1.00 97.50 214 ASN A CA 1
ATOM 1669 C C . ASN A 1 214 ? 7.386 4.181 -32.020 1.00 97.50 214 ASN A C 1
ATOM 1671 O O . ASN A 1 214 ? 7.085 5.157 -31.339 1.00 97.50 214 ASN A O 1
ATOM 1675 N N . ASN A 1 215 ? 8.645 3.763 -32.180 1.00 98.12 215 ASN A N 1
ATOM 1676 C CA . ASN A 1 215 ? 9.854 4.515 -31.835 1.00 98.12 215 ASN A CA 1
ATOM 1677 C C . ASN A 1 215 ? 10.707 4.761 -33.096 1.00 98.12 215 ASN A C 1
ATOM 1679 O O . ASN A 1 215 ? 10.401 4.260 -34.176 1.00 98.12 215 ASN A O 1
ATOM 1683 N N . SER A 1 216 ? 11.802 5.513 -32.967 1.00 96.81 216 SER A N 1
ATOM 1684 C CA . SER A 1 216 ? 12.764 5.789 -34.050 1.00 96.81 216 SER A CA 1
ATOM 1685 C C . SER A 1 216 ? 14.053 4.972 -33.900 1.00 96.81 216 SER A C 1
ATOM 1687 O O . SER A 1 216 ? 15.144 5.492 -34.143 1.00 96.81 216 SER A O 1
ATOM 1689 N N . LEU A 1 217 ? 13.928 3.720 -33.445 1.00 94.38 217 LEU A N 1
ATOM 1690 C CA . LEU A 1 217 ? 15.061 2.856 -33.121 1.00 94.38 217 LEU A CA 1
ATOM 1691 C C . LEU A 1 217 ? 15.910 2.581 -34.362 1.00 94.38 217 LEU A C 1
ATOM 1693 O O . LEU A 1 217 ? 15.398 2.217 -35.420 1.00 94.38 217 LEU A O 1
ATOM 1697 N N . GLN A 1 218 ? 17.216 2.753 -34.202 1.00 83.12 218 GLN A N 1
ATOM 1698 C CA . GLN A 1 218 ? 18.230 2.445 -35.198 1.00 83.12 218 GLN A CA 1
ATOM 1699 C C . GLN A 1 218 ? 19.193 1.432 -34.578 1.00 83.12 218 GLN A C 1
ATOM 1701 O O . GLN A 1 218 ? 19.509 1.518 -33.387 1.00 83.12 218 GLN A O 1
ATOM 1706 N N . GLY A 1 219 ? 19.618 0.458 -35.375 1.00 63.00 219 GLY A N 1
ATOM 1707 C CA . GLY A 1 219 ? 20.513 -0.627 -34.983 1.00 63.00 219 GLY A CA 1
ATOM 1708 C C . GLY A 1 219 ? 21.449 -0.956 -36.123 1.00 63.00 219 GLY A C 1
ATOM 1709 O O . GLY A 1 219 ? 20.950 -1.002 -37.271 1.00 63.00 219 GLY A O 1
#

Foldseek 3Di:
DPDDPQKDKDKDFAPDFAKKKKKWKFAQCDPDWKFWWKAKPNHTPGHGDTHDHRDIDMDMDIDGGDRMIMIMTHPIPDDTDGPDMDMDGDDDDFDAADPLLLVLVVVVCVLLVDCQVDDDGCPPPHHGPQFDDDGNQTAGGAPACGQNQADDLSCLSSQNHQYYHHHQNQHEEEHDNCLSNCNHAEDHPEQYAYAEPDPSVVSNPNHNYYHHHNYNYDD

pLDDT: mean 92.04, std 8.56, range [41.88, 98.75]

InterPro domains:
  IPR001611 Leucine-rich repeat [PS51450] (183-205)
  IPR025875 Leucine rich repeat 4 [PF12799] (182-216)
  IPR032675 Leucine-rich repeat domain superfamily [G3DSA:3.80.10.10] (99-219)

Mean predicted aligned error: 8.5 Å

Solvent-accessible surface area (backbone atoms only — not comparable to full-atom values): 11896 Å² total; per-residue (Å²): 132,84,80,77,71,56,57,49,77,48,78,44,82,45,98,53,78,35,30,34,43,35,39,39,32,35,58,18,84,46,100,63,57,20,25,28,24,38,23,50,73,89,40,79,74,45,71,76,45,64,43,50,60,84,38,75,49,75,50,76,47,80,47,73,74,40,46,60,48,36,42,31,41,29,77,50,48,54,81,77,60,77,73,46,76,48,78,41,78,58,78,83,79,73,70,76,48,56,68,65,42,54,52,28,51,55,52,50,40,63,63,49,73,52,88,75,79,83,65,90,46,61,35,55,97,54,49,37,82,53,42,38,52,60,77,36,42,57,26,30,43,52,50,56,69,39,70,46,43,54,69,53,68,51,59,31,56,41,48,64,21,29,34,42,32,41,32,40,12,56,30,44,50,50,48,52,45,51,37,57,23,42,51,21,29,35,40,35,47,24,51,25,49,28,36,31,69,50,76,34,62,77,44,32,77,47,54,77,42,77,40,61,54,63,45,58,66,57,131

Secondary structure (DSSP, 8-state):
-----SEEEEEEEEEEEEEEEEEEEEE--SSS--EEEEEETTEEEEEEEE--TT-EEEEEEEEEEEEEEEEEEEEEES---EEEEEEEEEPPPPPPPPHHHHHHHHHHHHHHTS-----S-SSSSSPPTTEEEETTEEEEEE-TT---SS--GGGGG-TT--EEE-TTS--EEE--S-TT-TT--EEE--SSEEEE--SGGGG-TT--EEE--S-----

Sequence (219 aa):
VLARKDRLSYTLSLDVLGDYYIILYFAGILSLSPCFSVTINGKVKQSDYTVTSSEATTLYFTQKRISKLNITFGKIKFNPQVNALEVYEILQIPPEASSTTVSALKVIEQFTGQDLGWQDDPCTPLPWNHIGCEGSSVTSLFLSQINLRSISPTFGDLLDLKTLDLHNTSLTGAVQNVGSLQHLQQLNLSFNQLKSFGSELENLINLEVLDLQNNSLQG

Radius of gyration: 29.57 Å; Cα contacts (8 Å, |Δi|>4): 501; chains: 1; bounding box: 68×33×79 Å